Protein AF-S9TG41-F1 (afdb_monomer_lite)

Foldseek 3Di:
DDDPDPPDPCDLVNLLVVLQPDDLVCLLVSCVNPVVQPVVCLVSLLVSLLSHALSSSVSNCVSCVVPDQHDLSSLVSSLVSLVVVQVVCVVVVDDDRDDLVVLVVSLVVSCVRQPLNHALVSLLSSLQSLLVVLPLVVLVVSQVSCVVSVNHDLSSLLSSLSSLLALVRLVVSVVSVVVSCVVPVCLLVVLLCLLPPPPDDPVVLVVVCVPDNPPPDDDDPSARDPVSVSSLVSLLSSLLSDAQVCLCVPPSSVSNLLSLLVGSRDDPVVSVVSNCSNCVRHPPVVVVVSNVVVPPPPPPDVVVVVVVVVVPPPPPDDDDDDDDDDDDDDDDDDDDD

Radius of gyration: 29.6 Å; chains: 1; bounding box: 101×33×75 Å

Secondary structure (DSSP, 8-state):
-PPPPTT----HHHHHHHHHHS-GGGHHHHHHHTGGGTTT-HHHHHHHHHHS-HHHHHHHHHHHHTTSPPPHHHHHHHHHHHHHHHHHHHHH--SPPPPHHHHHHHHHHHHHHHGGG--HHHHHHHHHHHGGGT-HHHHHHHHHHHHHTT---HHHHHHHHHHT-STTTHHHHHHHHHHHHHH-HHHHHHHHHTTS-TT--HHHHHT-TTTS-S---S--TTPPPHHHHHHHHHHHHHHHHS-HHHHHHSHHHHHHHHHHHT--SS-HHHHHHHHHHHHTTS-HHHHHHHHHHHHS-----HHHHHHHHHTS-------------------------

Sequence (337 aa):
MPPPSAQSGYTFEDFLKRLERSPTSHMAPLYQDHRALFVQRPDMFTKAVMSIQWEKALGLVQAAYYSQPITADTYRAVLARMLLHNRHVREHKSGTCVSWRAALHVFSEAVIAHGAALPTRMHVSALRLLAPARQWLAAIRVLQLGQANDQLTKPMLVDAAAVCANWVAWQHALQLLMHVHTHDPLLLTESIQSLRPPGTDALSEGQAPSHNALYGDGTLPGAPTAPQMHILRTLNEVVAAVPPRVALQHPLCHSFLTHLMASTSLAPDVKAQLLTAAVDRLPWAAALQMLMVYTEPNLLEDEEWEGVAQLGPSAAPATKAGKGRGEGRRSTRPRWA

pLDDT: mean 78.97, std 19.2, range [29.3, 95.56]

Structure (mmCIF, N/CA/C/O backbone):
data_AF-S9TG41-F1
#
_entry.id   AF-S9TG41-F1
#
loop_
_atom_site.group_PDB
_atom_site.id
_atom_site.type_symbol
_atom_site.label_atom_id
_atom_site.label_alt_id
_atom_site.label_comp_id
_atom_site.label_asym_id
_atom_site.label_entity_id
_atom_site.label_seq_id
_atom_site.pdbx_PDB_ins_code
_atom_site.Cartn_x
_atom_site.Cartn_y
_atom_site.Cartn_z
_atom_site.occupancy
_atom_site.B_iso_or_equiv
_atom_site.auth_seq_id
_atom_site.auth_comp_id
_atom_site.auth_asym_id
_atom_site.auth_atom_id
_atom_site.pdbx_PDB_model_num
ATOM 1 N N . MET A 1 1 ? -23.116 -3.478 38.429 1.00 38.53 1 MET A N 1
ATOM 2 C CA . MET A 1 1 ? -21.853 -4.200 38.687 1.00 38.53 1 MET A CA 1
ATOM 3 C C . MET A 1 1 ? -20.886 -3.228 39.338 1.00 38.53 1 MET A C 1
ATOM 5 O O . MET A 1 1 ? -20.743 -2.136 38.797 1.00 38.53 1 MET A O 1
ATOM 9 N N . PRO A 1 2 ? -20.302 -3.552 40.501 1.00 36.06 2 PRO A N 1
ATOM 10 C CA . PRO A 1 2 ? -19.272 -2.712 41.102 1.00 36.06 2 PRO A CA 1
ATOM 11 C C . PRO A 1 2 ? -18.026 -2.680 40.194 1.00 36.06 2 PRO A C 1
ATOM 13 O O . PRO A 1 2 ? -17.765 -3.670 39.504 1.00 36.06 2 PRO A O 1
ATOM 16 N N . PRO A 1 3 ? -17.277 -1.564 40.149 1.00 38.50 3 PRO A N 1
ATOM 17 C CA . PRO A 1 3 ? -16.027 -1.503 39.399 1.00 38.50 3 PRO A CA 1
ATOM 18 C C . PRO A 1 3 ? -15.019 -2.493 40.007 1.00 38.50 3 PRO A C 1
ATOM 20 O O . PRO A 1 3 ? -14.971 -2.616 41.236 1.00 38.50 3 PRO A O 1
ATOM 23 N N . PRO A 1 4 ? -14.212 -3.204 39.199 1.00 43.19 4 PRO A N 1
ATOM 24 C CA . PRO A 1 4 ? -13.133 -4.013 39.743 1.00 43.19 4 PRO A CA 1
ATOM 25 C C . PRO A 1 4 ? -12.185 -3.107 40.537 1.00 43.19 4 PRO A C 1
ATOM 27 O O . PRO A 1 4 ? -11.723 -2.070 40.062 1.00 43.19 4 PRO A O 1
ATOM 30 N N . SER A 1 5 ? -11.964 -3.493 41.788 1.00 42.97 5 SER A N 1
ATOM 31 C CA . SER A 1 5 ? -11.122 -2.830 42.777 1.00 42.97 5 SER A CA 1
ATOM 32 C C . SER A 1 5 ? -9.709 -2.572 42.247 1.00 42.97 5 SER A C 1
ATOM 34 O O . SER A 1 5 ? -9.069 -3.474 41.708 1.00 42.97 5 SER A O 1
ATOM 36 N N . ALA A 1 6 ? -9.211 -1.355 42.474 1.00 44.50 6 ALA A N 1
ATOM 37 C CA . ALA A 1 6 ? -7.887 -0.840 42.116 1.00 44.50 6 ALA A CA 1
ATOM 38 C C . ALA A 1 6 ? -6.710 -1.511 42.873 1.00 44.50 6 ALA A C 1
ATOM 40 O O . ALA A 1 6 ? -5.858 -0.830 43.436 1.00 44.50 6 ALA A O 1
ATOM 41 N N . GLN A 1 7 ? -6.671 -2.847 42.917 1.00 46.53 7 GLN A N 1
ATOM 42 C CA . GLN A 1 7 ? -5.613 -3.655 43.545 1.00 46.53 7 GLN A CA 1
ATOM 43 C C . GLN A 1 7 ? -4.847 -4.551 42.558 1.00 46.53 7 GLN A C 1
ATOM 45 O O . GLN A 1 7 ? -3.894 -5.219 42.947 1.00 46.53 7 GLN A O 1
ATOM 50 N N . SER A 1 8 ? -5.200 -4.567 41.273 1.00 57.81 8 SER A N 1
ATOM 51 C CA . SER A 1 8 ? -4.407 -5.271 40.266 1.00 57.81 8 SER A CA 1
ATOM 52 C C . SER A 1 8 ? -3.351 -4.325 39.697 1.00 57.81 8 SER A C 1
ATOM 54 O O . SER A 1 8 ? -3.714 -3.359 39.029 1.00 57.81 8 SER A O 1
ATOM 56 N N . GLY A 1 9 ? -2.060 -4.618 39.881 1.00 75.38 9 GLY A N 1
ATOM 57 C CA . GLY A 1 9 ? -0.939 -3.979 39.163 1.00 75.38 9 GLY A CA 1
ATOM 58 C C . GLY A 1 9 ? -0.929 -4.265 37.652 1.00 75.38 9 GLY A C 1
ATOM 59 O O . GLY A 1 9 ? 0.126 -4.434 37.058 1.00 75.38 9 GLY A O 1
ATOM 60 N N . TYR A 1 10 ? -2.111 -4.386 37.048 1.00 83.06 10 TYR A N 1
ATOM 61 C CA . TYR A 1 10 ? -2.350 -4.718 35.658 1.00 83.06 10 TYR A CA 1
ATOM 62 C C . TYR A 1 10 ? -2.199 -3.462 34.808 1.00 83.06 10 TYR A C 1
ATOM 64 O O . TYR A 1 10 ? -3.018 -2.542 34.877 1.00 83.06 10 TYR A O 1
ATOM 72 N N . THR A 1 11 ? -1.124 -3.412 34.030 1.00 88.69 11 THR A N 1
ATOM 73 C CA . THR A 1 11 ? -0.816 -2.261 33.184 1.00 88.69 11 THR A CA 1
ATOM 74 C C . THR A 1 11 ? -1.485 -2.373 31.816 1.00 88.69 11 THR A C 1
ATOM 76 O O . THR A 1 11 ? -1.934 -3.440 31.390 1.00 88.69 11 THR A O 1
ATOM 79 N N . PHE A 1 12 ? -1.514 -1.264 31.074 1.00 88.19 12 PHE A N 1
ATOM 80 C CA . PHE A 1 12 ? -1.962 -1.286 29.681 1.00 88.19 12 PHE A CA 1
ATOM 81 C C . PHE A 1 12 ? -1.108 -2.230 28.819 1.00 88.19 12 PHE A C 1
ATOM 83 O O . PHE A 1 12 ? -1.634 -2.892 27.931 1.00 88.19 12 PHE A O 1
ATOM 90 N N . GLU A 1 13 ? 0.187 -2.367 29.108 1.00 90.56 13 GLU A N 1
ATOM 91 C CA . GLU A 1 13 ? 1.054 -3.313 28.401 1.00 90.56 13 GLU A CA 1
ATOM 92 C C . GLU A 1 13 ? 0.683 -4.770 28.684 1.00 90.56 13 GLU A C 1
ATOM 94 O O . GLU A 1 13 ? 0.681 -5.597 27.770 1.00 90.56 13 GLU A O 1
ATOM 99 N N . ASP A 1 14 ? 0.319 -5.094 29.925 1.00 90.56 14 ASP A N 1
ATOM 100 C CA . ASP A 1 14 ? -0.165 -6.432 30.284 1.00 90.56 14 ASP A CA 1
ATOM 101 C C . ASP A 1 14 ? -1.490 -6.745 29.592 1.00 90.56 14 ASP A C 1
ATOM 103 O O . ASP A 1 14 ? -1.742 -7.881 29.177 1.00 90.56 14 ASP A O 1
ATOM 107 N N . PHE A 1 15 ? -2.313 -5.718 29.392 1.00 90.81 15 PHE A N 1
ATOM 108 C CA . PHE A 1 15 ? -3.511 -5.806 28.577 1.00 90.81 15 PHE A CA 1
ATOM 109 C C . PHE A 1 15 ? -3.214 -6.063 27.099 1.00 90.81 15 PHE A C 1
ATOM 111 O O . PHE A 1 15 ? -3.777 -7.000 26.529 1.00 90.81 15 PHE A O 1
ATOM 118 N N . LEU A 1 16 ? -2.269 -5.342 26.494 1.00 93.12 16 LEU A N 1
ATOM 119 C CA . LEU A 1 16 ? -1.844 -5.610 25.116 1.00 93.12 16 LEU A CA 1
ATOM 120 C C . LEU A 1 16 ? -1.265 -7.022 24.960 1.00 93.12 16 LEU A C 1
ATOM 122 O O . LEU A 1 16 ? -1.611 -7.727 24.014 1.00 93.12 16 LEU A O 1
ATOM 126 N N . LYS A 1 17 ? -0.458 -7.491 25.921 1.00 93.50 17 LYS A N 1
ATOM 127 C CA . LYS A 1 17 ? 0.055 -8.872 25.939 1.00 93.50 17 LYS A CA 1
ATOM 128 C C . LYS A 1 17 ? -1.074 -9.897 26.054 1.00 93.50 17 LYS A C 1
ATOM 130 O O . LYS A 1 17 ? -1.009 -10.947 25.416 1.00 93.50 17 LYS A O 1
ATOM 135 N N . ARG A 1 18 ? -2.119 -9.619 26.842 1.00 93.25 18 ARG A N 1
ATOM 136 C CA . ARG A 1 18 ? -3.299 -10.491 26.960 1.00 93.25 18 ARG A CA 1
ATOM 137 C C . ARG A 1 18 ? -4.102 -10.538 25.658 1.00 93.25 18 ARG A C 1
ATOM 139 O O . ARG A 1 18 ? -4.492 -11.627 25.236 1.00 93.25 18 ARG A O 1
ATOM 146 N N . LEU A 1 19 ? -4.306 -9.400 24.995 1.00 93.44 19 LEU A N 1
ATOM 147 C CA . LEU A 1 19 ? -4.928 -9.351 23.668 1.00 93.44 19 LEU A CA 1
ATOM 148 C C . LEU A 1 19 ? -4.109 -10.149 22.646 1.00 93.44 19 LEU A C 1
ATOM 150 O O . LEU A 1 19 ? -4.651 -10.978 21.920 1.00 93.44 19 LEU A O 1
ATOM 154 N N . GLU A 1 20 ? -2.789 -9.981 22.645 1.00 93.31 20 GLU A N 1
ATOM 155 C CA . GLU A 1 20 ? -1.916 -10.657 21.687 1.00 93.31 20 GLU A CA 1
ATOM 156 C C . GLU A 1 20 ? -1.791 -12.168 21.946 1.00 93.31 20 GLU A C 1
ATOM 158 O O . GLU A 1 20 ? -1.615 -12.933 21.003 1.00 93.31 20 GLU A O 1
ATOM 163 N N . ARG A 1 21 ? -1.964 -12.640 23.185 1.00 94.00 21 ARG A N 1
ATOM 164 C CA . ARG A 1 21 ? -1.988 -14.081 23.506 1.00 94.00 21 ARG A CA 1
ATOM 165 C C . ARG A 1 21 ? -3.342 -14.747 23.275 1.00 94.00 21 ARG A C 1
ATOM 167 O O . ARG A 1 21 ? -3.396 -15.950 23.047 1.00 94.00 21 ARG A O 1
ATOM 174 N N . SER A 1 22 ? -4.433 -13.994 23.368 1.00 94.25 22 SER A N 1
ATOM 175 C CA . SER A 1 22 ? -5.788 -14.540 23.236 1.00 94.25 22 SER A CA 1
ATOM 176 C C . SER A 1 22 ? -6.192 -14.751 21.769 1.00 94.25 22 SER A C 1
ATOM 178 O O . SER A 1 22 ? -5.683 -14.055 20.885 1.00 94.25 22 SER A O 1
ATOM 180 N N . PRO A 1 23 ? -7.083 -15.716 21.472 1.00 94.56 23 PRO A N 1
ATOM 181 C CA . PRO A 1 23 ? -7.593 -15.928 20.119 1.00 94.56 23 PRO A CA 1
ATOM 182 C C . PRO A 1 23 ? -8.498 -14.771 19.666 1.00 94.56 23 PRO A C 1
ATOM 184 O O . PRO A 1 23 ? -9.035 -14.020 20.481 1.00 94.56 23 PRO A O 1
ATOM 187 N N . THR A 1 24 ? -8.715 -14.655 18.354 1.00 93.00 24 THR A N 1
ATOM 188 C CA . THR A 1 24 ? -9.570 -13.617 17.744 1.00 93.00 24 THR A CA 1
ATOM 189 C C . THR A 1 24 ? -11.008 -13.636 18.275 1.00 93.00 24 THR A C 1
ATOM 191 O O . THR A 1 24 ? -11.599 -12.576 18.472 1.00 93.00 24 THR A O 1
ATOM 194 N N . SER A 1 25 ? -11.550 -14.811 18.608 1.00 93.38 25 SER A N 1
ATOM 195 C CA . SER A 1 25 ? -12.884 -14.964 19.211 1.00 93.38 25 SER A CA 1
ATOM 196 C C . SER A 1 25 ? -13.034 -14.275 20.573 1.00 93.38 25 SER A C 1
ATOM 198 O O . SER A 1 25 ? -14.145 -13.923 20.964 1.00 93.38 25 SER A O 1
ATOM 200 N N . HIS A 1 26 ? -11.935 -14.044 21.299 1.00 94.38 26 HIS A N 1
ATOM 201 C CA . HIS A 1 26 ? -11.960 -13.410 22.618 1.00 94.38 26 HIS A CA 1
ATOM 202 C C . HIS A 1 26 ? -11.892 -11.877 22.550 1.00 94.38 26 HIS A C 1
ATOM 204 O O . HIS A 1 26 ? -11.974 -11.224 23.588 1.00 94.38 26 HIS A O 1
ATOM 210 N N . MET A 1 27 ? -11.776 -11.274 21.360 1.00 94.56 27 MET A N 1
ATOM 211 C CA . MET A 1 27 ? -11.686 -9.814 21.237 1.00 94.56 27 MET A CA 1
ATOM 212 C C . MET A 1 27 ? -12.949 -9.110 21.742 1.00 94.56 27 MET A C 1
ATOM 214 O O . MET A 1 27 ? -12.845 -8.105 22.439 1.00 94.56 27 MET A O 1
ATOM 218 N N . ALA A 1 28 ? -14.132 -9.665 21.467 1.00 93.56 28 ALA A N 1
ATOM 219 C CA . ALA A 1 28 ? -15.397 -9.102 21.935 1.00 93.56 28 ALA A CA 1
ATOM 220 C C . ALA A 1 28 ? -15.547 -9.097 23.471 1.00 93.56 28 ALA A C 1
ATOM 222 O O . ALA A 1 28 ? -15.762 -8.015 24.023 1.00 93.56 28 ALA A O 1
ATOM 223 N N . PRO A 1 29 ? -15.398 -10.230 24.192 1.00 94.12 29 PRO A N 1
ATOM 224 C CA . PRO A 1 29 ? -15.495 -10.216 25.651 1.00 94.12 29 PRO A CA 1
ATOM 225 C C . PRO A 1 29 ? -14.381 -9.381 26.296 1.00 94.12 29 PRO A C 1
ATOM 227 O O . PRO A 1 29 ? -14.663 -8.578 27.177 1.00 94.12 29 PRO A O 1
ATOM 230 N N . LEU A 1 30 ? -13.136 -9.461 25.807 1.00 93.00 30 LEU A N 1
ATOM 231 C CA . LEU A 1 30 ? -12.034 -8.665 26.363 1.00 93.00 30 LEU A CA 1
ATOM 232 C C . LEU A 1 30 ? -12.244 -7.159 26.181 1.00 93.00 30 LEU A C 1
ATOM 234 O O . LEU A 1 30 ? -11.892 -6.384 27.075 1.00 93.00 30 LEU A O 1
ATOM 238 N N . TYR A 1 31 ? -12.833 -6.751 25.054 1.00 92.88 31 TYR A N 1
ATOM 239 C CA . TYR A 1 31 ? -13.243 -5.371 24.827 1.00 92.88 31 TYR A CA 1
ATOM 240 C C . TYR A 1 31 ? -14.321 -4.932 25.822 1.00 92.88 31 TYR A C 1
ATOM 242 O O . TYR A 1 31 ? -14.214 -3.842 26.377 1.00 92.88 31 TYR A O 1
ATOM 250 N N . GLN A 1 32 ? -15.341 -5.761 26.068 1.00 92.88 32 GLN A N 1
ATOM 251 C CA . GLN A 1 32 ? -16.420 -5.436 27.006 1.00 92.88 32 GLN A CA 1
ATOM 252 C C . GLN A 1 32 ? -15.917 -5.349 28.453 1.00 92.88 32 GLN A C 1
ATOM 254 O O . GLN A 1 32 ? -16.222 -4.370 29.135 1.00 92.88 32 GLN A O 1
ATOM 259 N N . ASP A 1 33 ? -15.080 -6.297 28.879 1.00 91.81 33 ASP A N 1
ATOM 260 C CA . ASP A 1 33 ? -14.486 -6.336 30.221 1.00 91.81 33 ASP A CA 1
ATOM 261 C C . ASP A 1 33 ? -13.648 -5.083 30.521 1.00 91.81 33 ASP A C 1
ATOM 263 O O . ASP A 1 33 ? -13.653 -4.571 31.639 1.00 91.81 33 ASP A O 1
ATOM 267 N N . HIS A 1 34 ? -12.938 -4.565 29.513 1.00 90.50 34 HIS A N 1
ATOM 268 C CA . HIS A 1 34 ? -12.019 -3.430 29.655 1.00 90.50 34 HIS A CA 1
ATOM 269 C C . HIS A 1 34 ? -12.503 -2.188 28.897 1.00 90.50 34 HIS A C 1
ATOM 271 O O . HIS A 1 34 ? -11.709 -1.307 28.563 1.00 90.50 34 HIS A O 1
ATOM 277 N N . ARG A 1 35 ? -13.816 -2.077 28.647 1.00 90.31 35 ARG A N 1
ATOM 278 C CA . ARG A 1 35 ? -14.419 -1.007 27.832 1.00 90.31 35 ARG A CA 1
ATOM 279 C C . ARG A 1 35 ? -14.061 0.395 28.336 1.00 90.31 35 ARG A C 1
ATOM 281 O O . ARG A 1 35 ? -13.907 1.318 27.535 1.00 90.31 35 ARG A O 1
ATOM 288 N N . ALA A 1 36 ? -13.879 0.544 29.649 1.00 88.69 36 ALA A N 1
ATOM 289 C CA . ALA A 1 36 ? -13.474 1.792 30.296 1.00 88.69 36 ALA A CA 1
ATOM 290 C C . ALA A 1 36 ? -12.110 2.335 29.814 1.00 88.69 36 ALA A C 1
ATOM 292 O O . ALA A 1 36 ? -11.856 3.528 29.948 1.00 88.69 36 ALA A O 1
ATOM 293 N N . LEU A 1 37 ? -11.244 1.497 29.228 1.00 86.81 37 LEU A N 1
ATOM 294 C CA . LEU A 1 37 ? -9.973 1.933 28.634 1.00 86.81 37 LEU A CA 1
ATOM 295 C C . LEU A 1 37 ? -10.149 2.630 27.277 1.00 86.81 37 LEU A C 1
ATOM 297 O O . LEU A 1 37 ? -9.245 3.343 26.844 1.00 86.81 37 LEU A O 1
ATOM 301 N N . PHE A 1 38 ? -11.278 2.405 26.601 1.00 88.81 38 PHE A N 1
ATOM 302 C CA . PHE A 1 38 ? -11.493 2.799 25.206 1.00 88.81 38 PHE A CA 1
ATOM 303 C C . PHE A 1 38 ? -12.588 3.845 25.038 1.00 88.81 38 PHE A C 1
ATOM 305 O O . PHE A 1 38 ? -12.472 4.732 24.193 1.00 88.81 38 PHE A O 1
ATOM 312 N N . VAL A 1 39 ? -13.652 3.751 25.837 1.00 86.12 39 VAL A N 1
ATOM 313 C CA . VAL A 1 39 ? -14.751 4.719 25.799 1.00 86.12 39 VAL A CA 1
ATOM 314 C C . VAL A 1 39 ? -14.224 6.090 26.195 1.00 86.12 39 VAL A C 1
ATOM 316 O O . VAL A 1 39 ? -13.534 6.227 27.199 1.00 86.12 39 VAL A O 1
ATOM 319 N N . GLN A 1 40 ? -14.529 7.098 25.373 1.00 85.56 40 GLN A N 1
ATOM 320 C CA . GLN A 1 40 ? -14.028 8.477 25.500 1.00 85.56 40 GLN A CA 1
ATOM 321 C C . GLN A 1 40 ? -12.497 8.626 25.363 1.00 85.56 40 GLN A C 1
ATOM 323 O O . GLN A 1 40 ? -11.977 9.730 25.507 1.00 85.56 40 GLN A O 1
ATOM 328 N N . ARG A 1 41 ? -11.774 7.548 25.025 1.00 89.94 41 ARG A N 1
ATOM 329 C CA . ARG A 1 41 ? -10.321 7.533 24.787 1.00 89.94 41 ARG A CA 1
ATOM 330 C C . ARG A 1 41 ? -9.988 6.905 23.426 1.00 89.94 41 ARG A C 1
ATOM 332 O O . ARG A 1 41 ? -9.455 5.791 23.357 1.00 89.94 41 ARG A O 1
ATOM 339 N N . PRO A 1 42 ? -10.313 7.597 22.314 1.00 88.62 42 PRO A N 1
ATOM 340 C CA . PRO A 1 42 ? -10.054 7.087 20.966 1.00 88.62 42 PRO A CA 1
ATOM 341 C C . PRO A 1 42 ? -8.556 6.898 20.683 1.00 88.62 42 PRO A C 1
ATOM 343 O O . PRO A 1 42 ? -8.179 6.039 19.889 1.00 88.62 42 PRO A O 1
ATOM 346 N N . ASP A 1 43 ? -7.686 7.644 21.363 1.00 91.75 43 ASP A N 1
ATOM 347 C CA . ASP A 1 43 ? -6.231 7.509 21.309 1.00 91.75 43 ASP A CA 1
ATOM 348 C C . ASP A 1 43 ? -5.750 6.155 21.857 1.00 91.75 43 ASP A C 1
ATOM 350 O O . ASP A 1 43 ? -4.938 5.480 21.223 1.00 91.75 43 ASP A O 1
ATOM 354 N N . MET A 1 44 ? -6.292 5.714 22.996 1.00 92.31 44 MET A N 1
ATOM 355 C CA . MET A 1 44 ? -5.976 4.420 23.607 1.00 92.31 44 MET A CA 1
ATOM 356 C C . MET A 1 44 ? -6.492 3.259 22.758 1.00 92.31 44 MET A C 1
ATOM 358 O O . MET A 1 44 ? -5.794 2.257 22.595 1.00 92.31 44 MET A O 1
ATOM 362 N N . PHE A 1 45 ? -7.676 3.414 22.158 1.00 93.19 45 PHE A N 1
ATOM 363 C CA . PHE A 1 45 ? -8.217 2.427 21.225 1.00 93.19 45 PHE A CA 1
ATOM 364 C C . PHE A 1 45 ? -7.359 2.320 19.955 1.00 93.19 45 PHE A C 1
ATOM 366 O O . PHE A 1 45 ? -6.994 1.218 19.547 1.00 93.19 45 PHE A O 1
ATOM 373 N N . THR A 1 46 ? -6.943 3.458 19.389 1.00 93.06 46 THR A N 1
ATOM 374 C CA . THR A 1 46 ? -6.034 3.512 18.231 1.00 93.06 46 THR A CA 1
ATOM 375 C C . THR A 1 46 ? -4.698 2.836 18.544 1.00 93.06 46 THR A C 1
ATOM 377 O O . THR A 1 46 ? -4.228 2.008 17.764 1.00 93.06 46 THR A O 1
ATOM 380 N N . LYS A 1 47 ? -4.103 3.129 19.709 1.00 93.62 47 LYS A N 1
ATOM 381 C CA . LYS A 1 47 ? -2.862 2.485 20.168 1.00 93.62 47 LYS A CA 1
ATOM 382 C C . LYS A 1 47 ? -3.025 0.971 20.287 1.00 93.62 47 LYS A C 1
ATOM 384 O O . LYS A 1 47 ? -2.205 0.242 19.743 1.00 93.62 47 LYS A O 1
ATOM 389 N N . ALA A 1 48 ? -4.099 0.499 20.924 1.00 93.12 48 ALA A N 1
ATOM 390 C CA . ALA A 1 48 ? -4.349 -0.933 21.079 1.00 93.12 48 ALA A CA 1
ATOM 391 C C . ALA A 1 48 ? -4.460 -1.653 19.728 1.00 93.12 48 ALA A C 1
ATOM 393 O O . ALA A 1 48 ? -3.820 -2.681 19.524 1.00 93.12 48 ALA A O 1
ATOM 394 N N . VAL A 1 49 ? -5.201 -1.068 18.783 1.00 93.88 49 VAL A N 1
ATOM 395 C CA . VAL A 1 49 ? -5.358 -1.578 17.414 1.00 93.88 49 VAL A CA 1
ATOM 396 C C . VAL A 1 49 ? -4.022 -1.654 16.662 1.00 93.88 49 VAL A C 1
ATOM 398 O O . VAL A 1 49 ? -3.781 -2.621 15.941 1.00 93.88 49 VAL A O 1
ATOM 401 N N . MET A 1 50 ? -3.130 -0.671 16.830 1.00 93.25 50 MET A N 1
ATOM 402 C CA . MET A 1 50 ? -1.813 -0.683 16.177 1.00 93.25 50 MET A CA 1
ATOM 403 C C . MET A 1 50 ? -0.842 -1.709 16.770 1.00 93.25 50 MET A C 1
ATOM 405 O O . MET A 1 50 ? 0.057 -2.170 16.066 1.00 93.25 50 MET A O 1
ATOM 409 N N . SER A 1 51 ? -0.994 -2.050 18.048 1.00 93.12 51 SER A N 1
ATOM 410 C CA . SER A 1 51 ? -0.057 -2.914 18.773 1.00 93.12 51 SER A CA 1
ATOM 411 C C . SER A 1 51 ? -0.317 -4.413 18.605 1.00 93.12 51 SER A C 1
ATOM 413 O O . SER A 1 51 ? 0.570 -5.208 18.904 1.00 93.12 51 SER A O 1
ATOM 415 N N . ILE A 1 52 ? -1.493 -4.811 18.120 1.00 94.00 52 ILE A N 1
ATOM 416 C CA . ILE A 1 52 ? -1.906 -6.220 18.002 1.00 94.00 52 ILE A CA 1
ATOM 417 C C . ILE A 1 52 ? -1.941 -6.697 16.546 1.00 94.00 52 ILE A C 1
ATOM 419 O O . ILE A 1 52 ? -1.793 -5.914 15.606 1.00 94.00 52 ILE A O 1
ATOM 423 N N . GLN A 1 53 ? -2.121 -7.997 16.322 1.00 93.69 53 GLN A N 1
ATOM 424 C CA . GLN A 1 53 ? -2.358 -8.546 14.977 1.00 93.69 53 GLN A CA 1
ATOM 425 C C . GLN A 1 53 ? -3.590 -7.943 14.286 1.00 93.69 53 GLN A C 1
ATOM 427 O O . GLN A 1 53 ? -4.597 -7.643 14.927 1.00 93.69 53 GLN A O 1
ATOM 432 N N . TRP A 1 54 ? -3.536 -7.812 12.956 1.00 94.31 54 TRP A N 1
ATOM 433 C CA . TRP A 1 54 ? -4.592 -7.147 12.183 1.00 94.31 54 TRP A CA 1
ATOM 434 C C . TRP A 1 54 ? -5.957 -7.853 12.294 1.00 94.31 54 TRP A C 1
ATOM 436 O O . TRP A 1 54 ? -6.975 -7.178 12.374 1.00 94.31 54 TRP A O 1
ATOM 446 N N . GLU A 1 55 ? -6.002 -9.185 12.383 1.00 94.56 55 GLU A N 1
ATOM 447 C CA . GLU A 1 55 ? -7.255 -9.939 12.575 1.00 94.56 55 GLU A CA 1
ATOM 448 C C . GLU A 1 55 ? -7.911 -9.632 13.926 1.00 94.56 55 GLU A C 1
ATOM 450 O O . GLU A 1 55 ? -9.127 -9.475 14.032 1.00 94.56 55 GLU A O 1
ATOM 455 N N . LYS A 1 56 ? -7.088 -9.487 14.968 1.00 94.69 56 LYS A N 1
ATOM 456 C CA . LYS A 1 56 ? -7.535 -9.126 16.317 1.00 94.69 56 LYS A CA 1
ATOM 457 C C . LYS A 1 56 ? -8.000 -7.679 16.373 1.00 94.69 56 LYS A C 1
ATOM 459 O O . LYS A 1 56 ? -9.021 -7.389 16.988 1.00 94.69 56 LYS A O 1
ATOM 464 N N . ALA A 1 57 ? -7.300 -6.789 15.673 1.00 93.94 57 ALA A N 1
ATOM 465 C CA . ALA A 1 57 ? -7.729 -5.411 15.480 1.00 93.94 57 ALA A CA 1
ATOM 466 C C . ALA A 1 57 ? -9.113 -5.329 14.822 1.00 93.94 57 ALA A C 1
ATOM 468 O O . ALA A 1 57 ? -9.953 -4.575 15.305 1.00 93.94 57 ALA A O 1
ATOM 469 N N . LEU A 1 58 ? -9.388 -6.138 13.792 1.00 93.94 58 LEU A N 1
ATOM 470 C CA . LEU A 1 58 ? -10.728 -6.220 13.198 1.00 93.94 58 LEU A CA 1
ATOM 471 C C . LEU A 1 58 ? -11.767 -6.712 14.204 1.00 93.94 58 LEU A C 1
ATOM 473 O O . LEU A 1 58 ? -12.825 -6.102 14.320 1.00 93.94 58 LEU A O 1
ATOM 477 N N . GLY A 1 59 ? -11.453 -7.760 14.971 1.00 93.25 59 GLY A N 1
ATOM 478 C CA . GLY A 1 59 ? -12.341 -8.258 16.023 1.00 93.25 59 GLY A CA 1
ATOM 479 C C . GLY A 1 59 ? -12.662 -7.200 17.087 1.00 93.25 59 GLY A C 1
ATOM 480 O O . GLY A 1 59 ? -13.812 -7.076 17.504 1.00 93.25 59 GLY A O 1
ATOM 481 N N . LEU A 1 60 ? -11.676 -6.391 17.494 1.00 93.31 60 LEU A N 1
ATOM 482 C CA . LEU A 1 60 ? -11.890 -5.272 18.420 1.00 93.31 60 LEU A CA 1
ATOM 483 C C . LEU A 1 60 ? -12.736 -4.155 17.805 1.00 93.31 60 LEU A C 1
ATOM 485 O O . LEU A 1 60 ? -13.604 -3.612 18.483 1.00 93.31 60 LEU A O 1
ATOM 489 N N . VAL A 1 61 ? -12.502 -3.808 16.538 1.00 93.50 61 VAL A N 1
ATOM 490 C CA . VAL A 1 61 ? -13.284 -2.791 15.817 1.00 93.50 61 VAL A CA 1
ATOM 491 C C . VAL A 1 61 ? -14.736 -3.238 15.663 1.00 93.50 61 VAL A C 1
ATOM 493 O O . VAL A 1 61 ? -15.635 -2.465 15.975 1.00 93.50 61 VAL A O 1
ATOM 496 N N . GLN A 1 62 ? -14.983 -4.497 15.301 1.00 92.69 62 GLN A N 1
ATOM 497 C CA . GLN A 1 62 ? -16.333 -5.064 15.220 1.00 92.69 62 GLN A CA 1
ATOM 498 C C . GLN A 1 62 ? -17.043 -5.079 16.580 1.00 92.69 62 GLN A C 1
ATOM 500 O O . GLN A 1 62 ? -18.227 -4.762 16.664 1.00 92.69 62 GLN A O 1
ATOM 505 N N . ALA A 1 63 ? -16.326 -5.397 17.662 1.00 91.94 63 ALA A N 1
ATOM 506 C CA . ALA A 1 63 ? -16.878 -5.331 19.013 1.00 91.94 63 ALA A CA 1
ATOM 507 C C . ALA A 1 63 ? -17.202 -3.888 19.444 1.00 91.94 63 ALA A C 1
ATOM 509 O O . ALA A 1 63 ? -18.209 -3.651 20.113 1.00 91.94 63 ALA A O 1
ATOM 510 N N . ALA A 1 64 ? -16.365 -2.926 19.047 1.00 92.00 64 ALA A N 1
ATOM 511 C CA . ALA A 1 64 ? -16.562 -1.509 19.328 1.00 92.00 64 ALA A CA 1
ATOM 512 C C . ALA A 1 64 ? -17.669 -0.870 18.474 1.00 92.00 64 ALA A C 1
ATOM 514 O O . ALA A 1 64 ? -18.283 0.101 18.911 1.00 92.00 64 ALA A O 1
ATOM 515 N N . TYR A 1 65 ? -17.952 -1.417 17.288 1.00 90.81 65 TYR A N 1
ATOM 516 C CA . TYR A 1 65 ? -18.919 -0.866 16.334 1.00 90.81 65 TYR A CA 1
ATOM 517 C C . TYR A 1 65 ? -20.315 -0.694 16.946 1.00 90.81 65 TYR A C 1
ATOM 519 O O . TYR A 1 65 ? -20.971 0.322 16.741 1.00 90.81 65 TYR A O 1
ATOM 527 N N . TYR A 1 66 ? -20.740 -1.654 17.769 1.00 87.94 66 TYR A N 1
ATOM 528 C CA . TYR A 1 66 ? -22.042 -1.617 18.441 1.00 87.94 66 TYR A CA 1
ATOM 529 C C . TYR A 1 66 ? -22.049 -0.817 19.751 1.00 87.94 66 TYR A C 1
ATOM 531 O O . TYR A 1 66 ? -23.107 -0.632 20.349 1.00 87.94 66 TYR A O 1
ATOM 539 N N . SER A 1 67 ? -20.890 -0.371 20.241 1.00 88.31 67 SER A N 1
ATOM 540 C CA . SER A 1 67 ? -20.759 0.223 21.574 1.00 88.31 67 SER A CA 1
ATOM 541 C C . SER A 1 67 ? -20.380 1.706 21.555 1.00 88.31 67 SER A C 1
ATOM 543 O O . SER A 1 67 ? -20.716 2.420 22.503 1.00 88.31 67 SER A O 1
ATOM 545 N N . GLN A 1 68 ? -19.652 2.179 20.541 1.00 89.19 68 GLN A N 1
ATOM 546 C CA . GLN A 1 68 ? -19.161 3.553 20.465 1.00 89.19 68 GLN A CA 1
ATOM 547 C C . GLN A 1 68 ? -18.942 4.003 19.014 1.00 89.19 68 GLN A C 1
ATOM 549 O O . GLN A 1 68 ? -18.620 3.178 18.159 1.00 89.19 68 GLN A O 1
ATOM 554 N N . PRO A 1 69 ? -19.039 5.313 18.726 1.00 89.44 69 PRO A N 1
ATOM 555 C CA . PRO A 1 69 ? -18.635 5.838 17.432 1.00 89.44 69 PRO A CA 1
ATOM 556 C C . PRO A 1 69 ? -17.124 5.661 17.250 1.00 89.44 69 PRO A C 1
ATOM 558 O O . PRO A 1 69 ? -16.314 6.111 18.064 1.00 89.44 69 PRO A O 1
ATOM 561 N N . ILE A 1 70 ? -16.753 4.983 16.173 1.00 92.06 70 ILE A N 1
ATOM 562 C CA . ILE A 1 70 ? -15.365 4.717 15.803 1.00 92.06 70 ILE A CA 1
ATOM 563 C C . ILE A 1 70 ? -14.830 5.928 15.034 1.00 92.06 70 ILE A C 1
ATOM 565 O O . ILE A 1 70 ? -15.529 6.458 14.178 1.00 92.06 70 ILE A O 1
ATOM 569 N N . THR A 1 71 ? -13.620 6.400 15.346 1.00 91.56 71 THR A N 1
ATOM 570 C CA . THR A 1 71 ? -13.021 7.565 14.668 1.00 91.56 71 THR A CA 1
ATOM 571 C C . THR A 1 71 ? -12.301 7.159 13.381 1.00 91.56 71 THR A C 1
ATOM 573 O O . THR A 1 71 ? -11.751 6.060 13.288 1.00 91.56 71 THR A O 1
ATOM 576 N N . ALA A 1 72 ? -12.195 8.070 12.410 1.00 91.69 72 ALA A N 1
ATOM 577 C CA . ALA A 1 72 ? -11.488 7.805 11.151 1.00 91.69 72 ALA A CA 1
ATOM 578 C C . ALA A 1 72 ? -10.014 7.396 11.368 1.00 91.69 72 ALA A C 1
ATOM 580 O O . ALA A 1 72 ? -9.477 6.563 10.632 1.00 91.69 72 ALA A O 1
ATOM 581 N N . ASP A 1 73 ? -9.375 7.924 12.416 1.00 91.88 73 ASP A N 1
ATOM 582 C CA . ASP A 1 73 ? -7.993 7.598 12.783 1.00 91.88 73 ASP A CA 1
ATOM 583 C C . ASP A 1 73 ? -7.811 6.146 13.231 1.00 91.88 73 ASP A C 1
ATOM 585 O O . ASP A 1 73 ? -6.762 5.548 12.985 1.00 91.88 73 ASP A O 1
ATOM 589 N N . THR A 1 74 ? -8.835 5.539 13.830 1.00 92.94 74 THR A N 1
ATOM 590 C CA . THR A 1 74 ? -8.768 4.127 14.226 1.00 92.94 74 THR A CA 1
ATOM 591 C C . THR A 1 74 ? -8.829 3.214 13.003 1.00 92.94 74 THR A C 1
ATOM 593 O O . THR A 1 74 ? -7.990 2.324 12.878 1.00 92.94 74 THR A O 1
ATOM 596 N N . TYR A 1 75 ? -9.708 3.485 12.029 1.00 94.50 75 TYR A N 1
ATOM 597 C CA . TYR A 1 75 ? -9.708 2.773 10.744 1.00 94.50 75 TYR A CA 1
ATOM 598 C C . TYR A 1 75 ? -8.380 2.954 9.998 1.00 94.50 75 TYR A C 1
ATOM 600 O O . TYR A 1 75 ? -7.830 2.000 9.444 1.00 94.50 75 TYR A O 1
ATOM 608 N N . ARG A 1 76 ? -7.803 4.160 10.048 1.00 94.12 76 ARG A N 1
ATOM 609 C CA . ARG A 1 76 ? -6.460 4.444 9.526 1.00 94.12 76 ARG A CA 1
ATOM 610 C C . ARG A 1 76 ? -5.386 3.611 10.205 1.00 94.12 76 ARG A C 1
ATOM 612 O O . ARG A 1 76 ? -4.514 3.083 9.516 1.00 94.12 76 ARG A O 1
ATOM 619 N N . ALA A 1 77 ? -5.442 3.475 11.523 1.00 93.81 77 ALA A N 1
ATOM 620 C CA . ALA A 1 77 ? -4.535 2.626 12.278 1.00 93.81 77 ALA A CA 1
ATOM 621 C C . ALA A 1 77 ? -4.675 1.144 11.908 1.00 93.81 77 ALA A C 1
ATOM 623 O O . ALA A 1 77 ? -3.651 0.482 11.741 1.00 93.81 77 ALA A O 1
ATOM 624 N N . VAL A 1 78 ? -5.898 0.636 11.696 1.00 95.50 78 VAL A N 1
ATOM 625 C CA . VAL A 1 78 ? -6.121 -0.739 11.209 1.00 95.50 78 VAL A CA 1
ATOM 626 C C . VAL A 1 78 ? -5.452 -0.941 9.849 1.00 95.50 78 VAL A C 1
ATOM 628 O O . VAL A 1 78 ? -4.647 -1.859 9.693 1.00 95.50 78 VAL A O 1
ATOM 631 N N . LEU A 1 79 ? -5.719 -0.064 8.873 1.00 95.44 79 LEU A N 1
ATOM 632 C CA . LEU A 1 79 ? -5.119 -0.175 7.538 1.00 95.44 79 LEU A CA 1
ATOM 633 C C . LEU A 1 79 ? -3.590 -0.033 7.588 1.00 95.44 79 LEU A C 1
ATOM 635 O O . LEU A 1 79 ? -2.874 -0.763 6.903 1.00 95.44 79 LEU A O 1
ATOM 639 N N . ALA A 1 80 ? -3.065 0.858 8.432 1.00 94.50 80 ALA A N 1
ATOM 640 C CA . ALA A 1 80 ? -1.627 0.985 8.654 1.00 94.50 80 ALA A CA 1
ATOM 641 C C . ALA A 1 80 ? -1.031 -0.297 9.254 1.00 94.50 80 ALA A C 1
ATOM 643 O O . ALA A 1 80 ? 0.027 -0.746 8.814 1.00 94.50 80 ALA A O 1
ATOM 644 N N . ARG A 1 81 ? -1.721 -0.934 10.206 1.00 94.75 81 ARG A N 1
ATOM 645 C CA . ARG A 1 81 ? -1.293 -2.207 10.790 1.00 94.75 81 ARG A CA 1
ATOM 646 C C . ARG A 1 81 ? -1.309 -3.340 9.765 1.00 94.75 81 ARG A C 1
ATOM 648 O O . ARG A 1 81 ? -0.357 -4.115 9.714 1.00 94.75 81 ARG A O 1
ATOM 655 N N . MET A 1 82 ? -2.321 -3.389 8.900 1.00 95.56 82 MET A N 1
ATOM 656 C CA . MET A 1 82 ? -2.377 -4.318 7.765 1.00 95.56 82 MET A CA 1
ATOM 657 C C . MET A 1 82 ? -1.206 -4.101 6.791 1.00 95.56 82 MET A C 1
ATOM 659 O O . MET A 1 82 ? -0.611 -5.066 6.311 1.00 95.56 82 MET A O 1
ATOM 663 N N . LEU A 1 83 ? -0.820 -2.848 6.525 1.00 94.81 83 LEU A N 1
ATOM 664 C CA . LEU A 1 83 ? 0.343 -2.536 5.685 1.00 94.81 83 LEU A CA 1
ATOM 665 C C . LEU A 1 83 ? 1.663 -2.961 6.338 1.00 94.81 83 LEU A C 1
ATOM 667 O O . LEU A 1 83 ? 2.525 -3.513 5.656 1.00 94.81 83 LEU A O 1
ATOM 671 N N . LEU A 1 84 ? 1.816 -2.738 7.647 1.00 93.75 84 LEU A N 1
ATOM 672 C CA . LEU A 1 84 ? 2.980 -3.200 8.408 1.00 93.75 84 LEU A CA 1
ATOM 673 C C . LEU A 1 84 ? 3.077 -4.728 8.412 1.00 93.75 84 LEU A C 1
ATOM 675 O O . LEU A 1 84 ? 4.170 -5.260 8.241 1.00 93.75 84 LEU A O 1
ATOM 679 N N . HIS A 1 85 ? 1.947 -5.432 8.526 1.00 94.19 85 HIS A N 1
ATOM 680 C CA . HIS A 1 85 ? 1.898 -6.890 8.389 1.00 94.19 85 HIS A CA 1
ATOM 681 C C . HIS A 1 85 ? 2.372 -7.336 7.004 1.00 94.19 85 HIS A C 1
ATOM 683 O O . HIS A 1 85 ? 3.264 -8.170 6.903 1.00 94.19 85 HIS A O 1
ATOM 689 N N . ASN A 1 86 ? 1.860 -6.729 5.929 1.00 93.31 86 ASN A N 1
ATOM 690 C CA . ASN A 1 86 ? 2.314 -7.040 4.569 1.00 93.31 86 ASN A CA 1
ATOM 691 C C . ASN A 1 86 ? 3.807 -6.756 4.363 1.00 93.31 86 ASN A C 1
ATOM 693 O O . ASN A 1 86 ? 4.480 -7.503 3.656 1.00 93.31 86 ASN A O 1
ATOM 697 N N . ARG A 1 87 ? 4.338 -5.691 4.973 1.00 91.44 87 ARG A N 1
ATOM 698 C CA . ARG A 1 87 ? 5.776 -5.409 4.951 1.00 91.44 87 ARG A CA 1
ATOM 699 C C . ARG A 1 87 ? 6.565 -6.506 5.667 1.00 91.44 87 ARG A C 1
ATOM 701 O O . ARG A 1 87 ? 7.524 -7.013 5.100 1.00 91.44 87 ARG A O 1
ATOM 708 N N . HIS A 1 88 ? 6.123 -6.910 6.855 1.00 91.81 88 HIS A N 1
ATOM 709 C CA . HIS A 1 88 ? 6.758 -7.975 7.623 1.00 91.81 88 HIS A CA 1
ATOM 710 C C . HIS A 1 88 ? 6.759 -9.311 6.864 1.00 91.81 88 HIS A C 1
ATOM 712 O O . HIS A 1 88 ? 7.807 -9.941 6.753 1.00 91.81 88 HIS A O 1
ATOM 718 N N . VAL A 1 89 ? 5.630 -9.685 6.248 1.00 92.75 89 VAL A N 1
ATOM 719 C CA . VAL A 1 89 ? 5.506 -10.886 5.400 1.00 92.75 89 VAL A CA 1
ATOM 720 C C . VAL A 1 89 ? 6.454 -10.828 4.198 1.00 92.75 89 VAL A C 1
ATOM 722 O O . VAL A 1 89 ? 7.069 -11.834 3.853 1.00 92.75 89 VAL A O 1
ATOM 725 N N . ARG A 1 90 ? 6.627 -9.655 3.571 1.00 87.31 90 ARG A N 1
ATOM 726 C CA . ARG A 1 90 ? 7.577 -9.472 2.457 1.00 87.31 90 ARG A CA 1
ATOM 727 C C . ARG A 1 90 ? 9.035 -9.614 2.897 1.00 87.31 90 ARG A C 1
ATOM 729 O O . ARG A 1 90 ? 9.817 -10.224 2.178 1.00 87.31 90 ARG A O 1
ATOM 736 N N . GLU A 1 91 ? 9.392 -9.062 4.055 1.00 88.50 91 GLU A N 1
ATOM 737 C CA . GLU A 1 91 ? 10.758 -9.110 4.593 1.00 88.50 91 GLU A CA 1
ATOM 738 C C . GLU A 1 91 ? 11.125 -10.517 5.094 1.00 88.50 91 GLU A C 1
ATOM 740 O O . GLU A 1 91 ? 12.194 -11.027 4.775 1.00 88.50 91 GLU A O 1
ATOM 745 N N . HIS A 1 92 ? 10.219 -11.173 5.823 1.00 88.56 92 HIS A N 1
ATOM 746 C CA . HIS A 1 92 ? 10.471 -12.473 6.458 1.00 88.56 92 HIS A CA 1
ATOM 747 C C . HIS A 1 92 ? 10.084 -13.665 5.572 1.00 88.56 92 HIS A C 1
ATOM 749 O O . HIS A 1 92 ? 10.310 -14.810 5.961 1.00 88.56 92 HIS A O 1
ATOM 755 N N . LYS A 1 93 ? 9.473 -13.410 4.403 1.00 84.69 93 LYS A N 1
ATOM 756 C CA . LYS A 1 93 ? 8.995 -14.407 3.424 1.00 84.69 93 LYS A CA 1
ATOM 757 C C . LYS A 1 93 ? 8.143 -15.530 4.035 1.00 84.69 93 LYS A C 1
ATOM 759 O O . LYS A 1 93 ? 8.068 -16.626 3.485 1.00 84.69 93 LYS A O 1
ATOM 764 N N . SER A 1 94 ? 7.501 -15.262 5.168 1.00 85.06 94 SER A N 1
ATOM 765 C CA . SER A 1 94 ? 6.693 -16.221 5.916 1.00 85.06 94 SER A CA 1
ATOM 766 C C . SER A 1 94 ? 5.352 -15.606 6.308 1.00 85.06 94 SER A C 1
ATOM 768 O O . SER A 1 94 ? 5.230 -14.397 6.512 1.00 85.06 94 SER A O 1
ATOM 770 N N . GLY A 1 95 ? 4.329 -16.459 6.381 1.00 86.06 95 GLY A N 1
ATOM 771 C CA . GLY A 1 95 ? 2.949 -16.053 6.634 1.00 86.06 95 GLY A CA 1
ATOM 772 C C . GLY A 1 95 ? 2.183 -15.634 5.378 1.00 86.06 95 GLY A C 1
ATOM 773 O O . GLY A 1 95 ? 2.712 -15.566 4.269 1.00 86.06 95 GLY A O 1
ATOM 774 N N . THR A 1 96 ? 0.889 -15.381 5.557 1.00 89.81 96 THR A N 1
ATOM 775 C CA . THR A 1 96 ? -0.011 -14.961 4.481 1.00 89.81 96 THR A CA 1
ATOM 776 C C . THR A 1 96 ? -0.139 -13.444 4.434 1.00 89.81 96 THR A C 1
ATOM 778 O O . THR A 1 96 ? -0.299 -12.783 5.467 1.00 89.81 96 THR A O 1
ATOM 781 N N . CYS A 1 97 ? -0.128 -12.894 3.219 1.00 90.44 97 CYS A N 1
ATOM 782 C CA . CYS A 1 97 ? -0.503 -11.504 2.981 1.00 90.44 97 CYS A CA 1
ATOM 783 C C . CYS A 1 97 ? -1.940 -11.244 3.449 1.00 90.44 97 CYS A C 1
ATOM 785 O O . CYS A 1 97 ? -2.803 -12.124 3.402 1.00 90.44 97 CYS A O 1
ATOM 787 N N . VAL A 1 98 ? -2.204 -10.005 3.853 1.00 92.44 98 VAL A N 1
ATOM 788 C CA . VAL A 1 98 ? -3.544 -9.553 4.224 1.00 92.44 98 VAL A CA 1
ATOM 789 C C . VAL A 1 98 ? -4.500 -9.718 3.043 1.00 92.44 98 VAL A C 1
ATOM 791 O O . VAL A 1 98 ? -4.179 -9.355 1.909 1.00 92.44 98 VAL A O 1
ATOM 794 N N . SER A 1 99 ? -5.698 -10.240 3.311 1.00 92.56 99 SER A N 1
ATOM 795 C CA . SER A 1 99 ? -6.706 -10.409 2.266 1.00 92.56 99 SER A CA 1
ATOM 796 C C . SER A 1 99 ? -7.225 -9.057 1.757 1.00 92.56 99 SER A C 1
ATOM 798 O O . SER A 1 99 ? -7.568 -8.158 2.529 1.00 92.56 99 SER A O 1
ATOM 800 N N . TRP A 1 100 ? -7.346 -8.927 0.433 1.00 93.06 100 TRP A N 1
ATOM 801 C CA . TRP A 1 100 ? -7.888 -7.721 -0.203 1.00 93.06 100 TRP A CA 1
ATOM 802 C C . TRP A 1 100 ? -9.341 -7.444 0.213 1.00 93.06 100 TRP A C 1
ATOM 804 O O . TRP A 1 100 ? -9.751 -6.290 0.312 1.00 93.06 100 TRP A O 1
ATOM 814 N N . ARG A 1 101 ? -10.110 -8.503 0.504 1.00 94.50 101 ARG A N 1
ATOM 815 C CA . ARG A 1 101 ? -11.500 -8.409 0.973 1.00 94.50 101 ARG A CA 1
ATOM 816 C C . ARG A 1 101 ? -11.588 -7.762 2.349 1.00 94.50 101 ARG A C 1
ATOM 818 O O . ARG A 1 101 ? -12.413 -6.877 2.530 1.00 94.50 101 ARG A O 1
ATOM 825 N N . ALA A 1 102 ? -10.720 -8.153 3.286 1.00 93.06 102 ALA A N 1
ATOM 826 C CA . ALA A 1 102 ? -10.683 -7.533 4.608 1.00 93.06 102 ALA A CA 1
ATOM 827 C C . ALA A 1 102 ? -10.313 -6.047 4.514 1.00 93.06 102 ALA A C 1
ATOM 829 O O . ALA A 1 102 ? -10.958 -5.216 5.143 1.00 93.06 102 ALA A O 1
ATOM 830 N N . ALA A 1 103 ? -9.326 -5.698 3.681 1.00 94.06 103 ALA A N 1
ATOM 831 C CA . ALA A 1 103 ? -8.932 -4.304 3.478 1.00 94.06 103 ALA A CA 1
ATOM 832 C C . ALA A 1 103 ? -10.079 -3.452 2.908 1.00 94.06 103 ALA A C 1
ATOM 834 O O . ALA A 1 103 ? -10.326 -2.347 3.391 1.00 94.06 103 ALA A O 1
ATOM 835 N N . LEU A 1 104 ? -10.808 -3.973 1.913 1.00 94.06 104 LEU A N 1
ATOM 836 C CA . LEU A 1 104 ? -11.977 -3.289 1.359 1.00 94.06 104 LEU A CA 1
ATOM 837 C C . LEU A 1 104 ? -13.135 -3.204 2.343 1.00 94.06 104 LEU A C 1
ATOM 839 O O . LEU A 1 104 ? -13.816 -2.189 2.338 1.00 94.06 104 LEU A O 1
ATOM 843 N N . HIS A 1 105 ? -13.352 -4.222 3.175 1.00 94.50 105 HIS A N 1
ATOM 844 C CA . HIS A 1 105 ? -14.398 -4.187 4.194 1.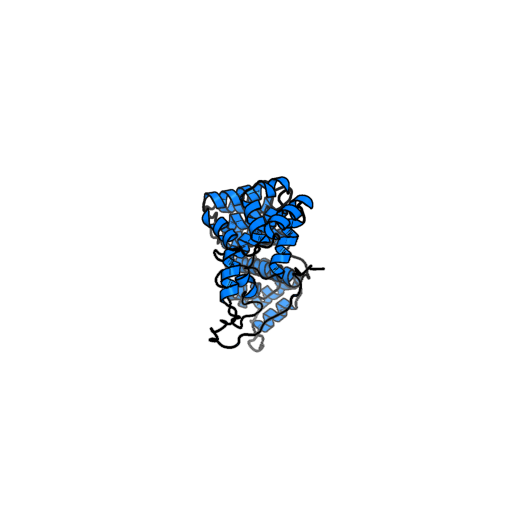00 94.50 105 HIS A CA 1
ATOM 845 C C . HIS A 1 105 ? -14.161 -3.035 5.171 1.00 94.50 105 HIS A C 1
ATOM 847 O O . HIS A 1 105 ? -15.016 -2.165 5.299 1.00 94.50 105 HIS A O 1
ATOM 853 N N . VAL A 1 106 ? -12.956 -2.955 5.748 1.00 94.25 106 VAL A N 1
ATOM 854 C CA . VAL A 1 106 ? -12.546 -1.855 6.642 1.00 94.25 106 VAL A CA 1
ATOM 855 C C . VAL A 1 106 ? -12.698 -0.503 5.959 1.00 94.25 106 VAL A C 1
ATOM 857 O O . VAL A 1 106 ? -13.205 0.446 6.549 1.00 94.25 106 VAL A O 1
ATOM 860 N N . PHE A 1 107 ? -12.257 -0.405 4.704 1.00 94.19 107 PHE A N 1
ATOM 861 C CA . PHE A 1 107 ? -12.381 0.829 3.943 1.00 94.19 107 PHE A CA 1
ATOM 862 C C . PHE A 1 107 ? -13.851 1.199 3.701 1.00 94.19 107 PHE A C 1
ATOM 864 O O . PHE A 1 107 ? -14.226 2.346 3.910 1.00 94.19 107 PHE A O 1
ATOM 871 N N . SER A 1 108 ? -14.698 0.239 3.325 1.00 93.56 108 SER A N 1
ATOM 872 C CA . SER A 1 108 ? -16.128 0.468 3.103 1.00 93.56 108 SER A CA 1
ATOM 873 C C . SER A 1 108 ? -16.863 0.858 4.383 1.00 93.56 108 SER A C 1
ATOM 875 O O . SER A 1 108 ? -17.669 1.779 4.349 1.00 93.56 108 SER A O 1
ATOM 877 N N . GLU A 1 109 ? -16.534 0.247 5.523 1.00 92.56 109 GLU A N 1
ATOM 878 C CA . GLU A 1 109 ? -17.076 0.637 6.828 1.00 92.56 109 GLU A CA 1
ATOM 879 C C . GLU A 1 109 ? -16.658 2.059 7.198 1.00 92.56 109 GLU A C 1
ATOM 881 O O . GLU A 1 109 ? -17.488 2.847 7.646 1.00 92.56 109 GLU A O 1
ATOM 886 N N . ALA A 1 110 ? -15.401 2.424 6.941 1.00 92.88 110 ALA A N 1
ATOM 887 C CA . ALA A 1 110 ? -14.920 3.781 7.163 1.00 92.88 110 ALA A CA 1
ATOM 888 C C . ALA A 1 110 ? -15.645 4.804 6.264 1.00 92.88 110 ALA A C 1
ATOM 890 O O . ALA A 1 110 ? -15.969 5.898 6.725 1.00 92.88 110 ALA A O 1
ATOM 891 N N . VAL A 1 111 ? -15.936 4.448 5.005 1.00 92.25 111 VAL A N 1
ATOM 892 C CA . VAL A 1 111 ? -16.715 5.283 4.067 1.00 92.25 111 VAL A CA 1
ATOM 893 C C . VAL A 1 111 ? -18.155 5.435 4.538 1.00 92.25 111 VAL A C 1
ATOM 895 O O . VAL A 1 111 ? -18.681 6.542 4.512 1.00 92.25 111 VAL A O 1
ATOM 898 N N . ILE A 1 112 ? -18.785 4.365 5.019 1.00 92.12 112 ILE A N 1
ATOM 899 C CA . ILE A 1 112 ? -20.155 4.420 5.544 1.00 92.12 112 ILE A CA 1
ATOM 900 C C . ILE A 1 112 ? -20.212 5.259 6.831 1.00 92.12 112 ILE A C 1
ATOM 902 O O . ILE A 1 112 ? -21.141 6.040 7.009 1.00 92.12 112 ILE A O 1
ATOM 906 N N . ALA A 1 113 ? -19.214 5.138 7.712 1.00 90.25 113 ALA A N 1
ATOM 907 C CA . ALA A 1 113 ? -19.189 5.838 8.996 1.00 90.25 113 ALA A CA 1
ATOM 908 C C . ALA A 1 113 ? -18.857 7.337 8.882 1.00 90.25 113 ALA A C 1
ATOM 910 O O . ALA A 1 113 ? -19.358 8.134 9.674 1.00 90.25 113 ALA A O 1
ATOM 911 N N . HIS A 1 114 ? -17.999 7.730 7.934 1.00 89.94 114 HIS A N 1
ATOM 912 C CA . HIS A 1 114 ? -17.456 9.095 7.860 1.00 89.94 114 HIS A CA 1
ATOM 913 C C . HIS A 1 114 ? -17.725 9.825 6.538 1.00 89.94 114 HIS A C 1
ATOM 915 O O . HIS A 1 114 ? -17.462 11.026 6.445 1.00 89.94 114 HIS A O 1
ATOM 921 N N . GLY A 1 115 ? -18.246 9.143 5.517 1.00 87.56 115 GLY A N 1
ATOM 922 C CA . GLY A 1 115 ? -18.545 9.732 4.212 1.00 87.56 115 GLY A CA 1
ATOM 923 C C . GLY A 1 115 ? -17.337 10.445 3.598 1.00 87.56 115 GLY A C 1
ATOM 924 O O . GLY A 1 115 ? -16.235 9.897 3.529 1.00 87.56 115 GLY A O 1
ATOM 925 N N . ALA A 1 116 ? -17.540 11.696 3.181 1.00 82.75 116 ALA A N 1
ATOM 926 C CA . ALA A 1 116 ? -16.515 12.530 2.550 1.00 82.75 116 ALA A CA 1
ATOM 927 C C . ALA A 1 116 ? -15.423 13.042 3.514 1.00 82.75 116 ALA A C 1
ATOM 929 O O . ALA A 1 116 ? -14.416 13.579 3.060 1.00 82.75 116 ALA A O 1
ATOM 930 N N . ALA A 1 117 ? -15.562 12.863 4.834 1.00 83.75 117 ALA A N 1
ATOM 931 C CA . ALA A 1 117 ? -14.570 13.324 5.815 1.00 83.75 117 ALA A CA 1
ATOM 932 C C . ALA A 1 117 ? -13.306 12.437 5.888 1.00 83.75 117 ALA A C 1
ATOM 934 O O . ALA A 1 117 ? -12.439 12.641 6.740 1.00 83.75 117 ALA A O 1
ATOM 935 N N . LEU A 1 118 ? -13.193 11.425 5.024 1.00 86.56 118 LEU A N 1
ATOM 936 C CA . LEU A 1 118 ? -12.062 10.507 5.009 1.00 86.56 118 LEU A CA 1
ATOM 937 C C . LEU A 1 118 ? -10.787 11.165 4.467 1.00 86.56 118 LEU A C 1
ATOM 939 O O . LEU A 1 118 ? -10.801 11.776 3.401 1.00 86.56 118 LEU A O 1
ATOM 943 N N . PRO A 1 119 ? -9.630 10.966 5.119 1.00 88.69 119 PRO A N 1
ATOM 944 C CA . PRO A 1 119 ? -8.375 11.462 4.582 1.00 88.69 119 PRO A CA 1
ATOM 945 C C . PRO A 1 119 ? -7.951 10.660 3.342 1.00 88.69 119 PRO A C 1
ATOM 947 O O . PRO A 1 119 ? -8.039 9.430 3.304 1.00 88.69 119 PRO A O 1
ATOM 950 N N . THR A 1 120 ? -7.360 11.334 2.354 1.00 90.00 120 THR A N 1
ATOM 951 C CA . THR A 1 120 ? -6.831 10.724 1.111 1.00 90.00 120 THR A CA 1
ATOM 952 C C . THR A 1 120 ? -5.839 9.590 1.376 1.00 90.00 120 THR A C 1
ATOM 954 O O . THR A 1 120 ? -5.789 8.595 0.655 1.00 90.00 120 THR A O 1
ATOM 957 N N . ARG A 1 121 ? -5.095 9.670 2.484 1.00 91.56 121 ARG A N 1
ATOM 958 C CA . ARG A 1 121 ? -4.177 8.611 2.916 1.00 91.56 121 ARG A CA 1
ATOM 959 C C . ARG A 1 121 ? -4.874 7.265 3.190 1.00 91.56 121 ARG A C 1
ATOM 961 O O . ARG A 1 121 ? -4.204 6.245 3.074 1.00 91.56 121 ARG A O 1
ATOM 968 N N . MET A 1 122 ? -6.166 7.246 3.538 1.00 92.00 122 MET A N 1
ATOM 969 C CA . MET A 1 122 ? -6.950 6.006 3.684 1.00 92.00 122 MET A CA 1
ATOM 970 C C . MET A 1 122 ? -7.112 5.294 2.344 1.00 92.00 122 MET A C 1
ATOM 972 O O . MET A 1 122 ? -6.858 4.093 2.248 1.00 92.00 122 MET A O 1
ATOM 976 N N . HIS A 1 123 ? -7.449 6.054 1.302 1.00 92.38 123 HIS A N 1
ATOM 977 C CA . HIS A 1 123 ? -7.571 5.552 -0.064 1.00 92.38 123 HIS A CA 1
ATOM 978 C C . HIS A 1 123 ? -6.236 4.972 -0.547 1.00 92.38 123 HIS A C 1
ATOM 980 O O . HIS A 1 123 ? -6.180 3.841 -1.019 1.00 92.38 123 HIS A O 1
ATOM 986 N N . VAL A 1 124 ? -5.139 5.705 -0.326 1.00 93.81 124 VAL A N 1
ATOM 987 C CA . VAL A 1 124 ? -3.765 5.253 -0.607 1.00 93.81 124 VAL A CA 1
ATOM 988 C C . VAL A 1 124 ? -3.449 3.944 0.128 1.00 93.81 124 VAL A C 1
ATOM 990 O O . VAL A 1 124 ? -2.952 2.998 -0.480 1.00 93.81 124 VAL A O 1
ATOM 993 N N . SER A 1 125 ? -3.765 3.838 1.424 1.00 93.62 125 SER A N 1
ATOM 994 C CA . SER A 1 125 ? -3.523 2.596 2.170 1.00 93.62 125 SER A CA 1
ATOM 995 C C . SER A 1 125 ? -4.357 1.419 1.670 1.00 93.62 125 SER A C 1
ATOM 997 O O . SER A 1 125 ? -3.827 0.314 1.568 1.00 93.62 125 SER A O 1
ATOM 999 N N . ALA A 1 126 ? -5.619 1.649 1.299 1.00 93.69 126 ALA A N 1
ATOM 1000 C CA . ALA A 1 126 ? -6.473 0.622 0.718 1.00 93.69 126 ALA A CA 1
ATOM 1001 C C . ALA A 1 126 ? -5.904 0.130 -0.622 1.00 93.69 126 ALA A C 1
ATOM 1003 O O . ALA A 1 126 ? -5.723 -1.071 -0.801 1.00 93.69 126 ALA A O 1
ATOM 1004 N N . LEU A 1 127 ? -5.513 1.040 -1.521 1.00 94.25 127 LEU A N 1
ATOM 1005 C CA . LEU A 1 127 ? -4.893 0.697 -2.808 1.00 94.25 127 LEU A CA 1
ATOM 1006 C C . LEU A 1 127 ? -3.599 -0.114 -2.631 1.00 94.25 127 LEU A C 1
ATOM 1008 O O . LEU A 1 127 ? -3.416 -1.142 -3.280 1.00 94.25 127 LEU A O 1
ATOM 1012 N N . ARG A 1 128 ? -2.739 0.261 -1.679 1.00 93.06 128 ARG A N 1
ATOM 1013 C CA . ARG A 1 128 ? -1.512 -0.498 -1.374 1.00 93.06 128 ARG A CA 1
ATOM 1014 C C . ARG A 1 128 ? -1.784 -1.901 -0.831 1.00 93.06 128 ARG A C 1
ATOM 1016 O O . ARG A 1 128 ? -0.998 -2.810 -1.089 1.00 93.06 128 ARG A O 1
ATOM 1023 N N . LEU A 1 129 ? -2.881 -2.098 -0.100 1.00 93.75 129 LEU A N 1
ATOM 1024 C CA . LEU A 1 129 ? -3.318 -3.423 0.355 1.00 93.75 129 LEU A CA 1
ATOM 1025 C C . LEU A 1 129 ? -3.928 -4.262 -0.777 1.00 93.75 129 LEU A C 1
ATOM 1027 O O . LEU A 1 129 ? -3.856 -5.487 -0.723 1.00 93.75 129 LEU A O 1
ATOM 1031 N N . LEU A 1 130 ? -4.485 -3.625 -1.810 1.00 92.44 130 LEU A N 1
ATOM 1032 C CA . LEU A 1 130 ? -4.994 -4.300 -3.009 1.00 92.44 130 LEU A CA 1
ATOM 1033 C C . LEU A 1 130 ? -3.877 -4.736 -3.969 1.00 92.44 130 LEU A C 1
ATOM 1035 O O . LEU A 1 130 ? -4.059 -5.710 -4.702 1.00 92.44 130 LEU A O 1
ATOM 1039 N N . ALA A 1 131 ? -2.730 -4.048 -3.964 1.00 88.44 131 ALA A N 1
ATOM 1040 C CA . ALA A 1 131 ? -1.646 -4.266 -4.925 1.00 88.44 131 ALA A CA 1
ATOM 1041 C C . ALA A 1 131 ? -1.136 -5.723 -4.986 1.00 88.44 131 ALA A C 1
ATOM 1043 O O . ALA A 1 131 ? -1.058 -6.259 -6.091 1.00 88.44 131 ALA A O 1
ATOM 1044 N N . PRO A 1 132 ? -0.884 -6.433 -3.863 1.00 88.31 132 PRO A N 1
ATOM 1045 C CA . PRO A 1 132 ? -0.445 -7.831 -3.908 1.00 88.31 132 PRO A CA 1
ATOM 1046 C C . PRO A 1 132 ? -1.456 -8.778 -4.568 1.00 88.31 132 PRO A C 1
ATOM 1048 O O . PRO A 1 132 ? -1.065 -9.763 -5.183 1.00 88.31 132 PRO A O 1
ATOM 1051 N N . ALA A 1 133 ? -2.755 -8.491 -4.443 1.00 88.38 133 ALA A N 1
ATOM 1052 C CA . ALA A 1 133 ? -3.825 -9.334 -4.974 1.00 88.38 133 ALA A 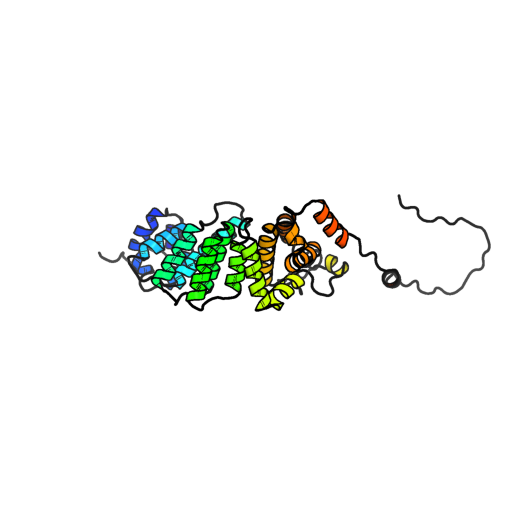CA 1
ATOM 1053 C C . ALA A 1 133 ? -4.217 -8.991 -6.424 1.00 88.38 133 ALA A C 1
ATOM 1055 O O . ALA A 1 133 ? -5.071 -9.677 -6.990 1.00 88.38 133 ALA A O 1
ATOM 1056 N N . ARG A 1 134 ? -3.634 -7.929 -7.009 1.00 88.38 134 ARG A N 1
ATOM 1057 C CA . ARG A 1 134 ? -3.855 -7.465 -8.396 1.00 88.38 134 ARG A CA 1
ATOM 1058 C C . ARG A 1 134 ? -5.337 -7.289 -8.776 1.00 88.38 134 ARG A C 1
ATOM 1060 O O . ARG A 1 134 ? -5.751 -7.549 -9.908 1.00 88.38 134 ARG A O 1
ATOM 1067 N N . GLN A 1 135 ? -6.153 -6.842 -7.817 1.00 91.19 135 GLN A N 1
ATOM 1068 C CA . GLN A 1 135 ? -7.596 -6.623 -7.989 1.00 91.19 135 GLN A CA 1
ATOM 1069 C C . GLN A 1 135 ? -7.887 -5.236 -8.577 1.00 91.19 135 GLN A C 1
ATOM 1071 O O . GLN A 1 135 ? -8.310 -4.312 -7.881 1.00 91.19 135 GLN A O 1
ATOM 1076 N N . TRP A 1 136 ? -7.658 -5.093 -9.881 1.00 92.06 136 TRP A N 1
ATOM 1077 C CA . TRP A 1 136 ? -7.760 -3.821 -10.607 1.00 92.06 136 TRP A CA 1
ATOM 1078 C C . TRP A 1 136 ? -9.165 -3.193 -10.574 1.00 92.06 136 TRP A C 1
ATOM 1080 O O . TRP A 1 136 ? -9.299 -1.982 -10.417 1.00 92.06 136 TRP A O 1
ATOM 1090 N N . LEU A 1 137 ? -10.228 -4.002 -10.633 1.00 93.62 137 LEU A N 1
ATOM 1091 C CA . LEU A 1 137 ? -11.608 -3.499 -10.634 1.00 93.62 137 LEU A CA 1
ATOM 1092 C C . LEU A 1 137 ? -11.971 -2.800 -9.314 1.00 93.62 137 LEU A C 1
ATOM 1094 O O . LEU A 1 137 ? -12.660 -1.781 -9.312 1.00 93.62 137 LEU A O 1
ATOM 1098 N N . ALA A 1 138 ? -11.465 -3.311 -8.188 1.00 92.06 138 ALA A N 1
ATOM 1099 C CA . ALA A 1 138 ? -11.634 -2.664 -6.892 1.00 92.06 138 ALA A CA 1
ATOM 1100 C C . ALA A 1 138 ? -10.877 -1.330 -6.824 1.00 92.06 138 ALA A C 1
ATOM 1102 O O . ALA A 1 138 ? -11.420 -0.357 -6.305 1.00 92.06 138 ALA A O 1
ATOM 1103 N N . ALA A 1 139 ? -9.670 -1.256 -7.395 1.00 92.81 139 ALA A N 1
ATOM 1104 C CA . ALA A 1 139 ? -8.917 -0.006 -7.464 1.00 92.81 139 ALA A CA 1
ATOM 1105 C C . ALA A 1 139 ? -9.656 1.067 -8.276 1.00 92.81 139 ALA A C 1
ATOM 1107 O O . ALA A 1 139 ? -9.760 2.198 -7.813 1.00 92.81 139 ALA A O 1
ATOM 1108 N N . ILE A 1 140 ? -10.247 0.712 -9.424 1.00 92.69 140 ILE A N 1
ATOM 1109 C CA . ILE A 1 140 ? -11.051 1.652 -10.223 1.00 92.69 140 ILE A CA 1
ATOM 1110 C C . ILE A 1 140 ? -12.247 2.172 -9.422 1.00 92.69 140 ILE A C 1
ATOM 1112 O O . ILE A 1 140 ? -12.498 3.371 -9.426 1.00 92.69 140 ILE A O 1
ATOM 1116 N N . ARG A 1 141 ? -12.955 1.311 -8.681 1.00 93.06 141 ARG A N 1
ATOM 1117 C CA . ARG A 1 141 ? -14.072 1.750 -7.825 1.00 93.06 141 ARG A CA 1
ATOM 1118 C C . ARG A 1 141 ? -13.621 2.704 -6.717 1.00 93.06 141 ARG A C 1
ATOM 1120 O O . ARG A 1 141 ? -14.308 3.681 -6.444 1.00 93.06 141 ARG A O 1
ATOM 1127 N N . VAL A 1 142 ? -12.462 2.454 -6.105 1.00 92.38 142 VAL A N 1
ATOM 1128 C CA . VAL A 1 142 ? -11.872 3.364 -5.106 1.00 92.38 142 VAL A CA 1
ATOM 1129 C C . VAL A 1 142 ? -11.484 4.704 -5.742 1.00 92.38 142 VAL A C 1
ATOM 1131 O O . VAL A 1 142 ? -11.687 5.746 -5.124 1.00 92.38 142 VAL A O 1
ATOM 1134 N N . LEU A 1 143 ? -10.977 4.703 -6.979 1.00 92.25 143 LEU A N 1
ATOM 1135 C CA . LEU A 1 143 ? -10.695 5.934 -7.723 1.00 92.25 143 LEU A CA 1
ATOM 1136 C C . LEU A 1 143 ? -11.972 6.696 -8.091 1.00 92.25 143 LEU A C 1
ATOM 1138 O O . LEU A 1 143 ? -12.010 7.905 -7.902 1.00 92.25 143 LEU A O 1
ATOM 1142 N N . GLN A 1 144 ? -13.015 6.008 -8.560 1.00 92.94 144 GLN A N 1
ATOM 1143 C CA . GLN A 1 144 ? -14.317 6.611 -8.865 1.00 92.94 144 GLN A CA 1
ATOM 1144 C C . GLN A 1 144 ? -14.947 7.239 -7.621 1.00 92.94 144 GLN A C 1
ATOM 1146 O O . GLN A 1 144 ? -15.472 8.343 -7.699 1.00 92.94 144 GLN A O 1
ATOM 1151 N N . LEU A 1 145 ? -14.839 6.579 -6.463 1.00 91.25 145 LEU A N 1
ATOM 1152 C CA . LEU A 1 145 ? -15.265 7.143 -5.183 1.00 91.25 145 LEU A CA 1
ATOM 1153 C C . LEU A 1 145 ? -14.448 8.392 -4.819 1.00 91.25 145 LEU A C 1
ATOM 1155 O O . LEU A 1 145 ? -15.015 9.407 -4.427 1.00 91.25 145 LEU A O 1
ATOM 1159 N N . GLY A 1 146 ? -13.122 8.334 -4.975 1.00 88.81 146 GLY A N 1
ATOM 1160 C CA . GLY A 1 146 ? -12.248 9.484 -4.738 1.00 88.81 146 GLY A CA 1
ATOM 1161 C C . GLY A 1 146 ? -12.545 10.656 -5.677 1.00 88.81 146 GLY A C 1
ATOM 1162 O O . GLY A 1 146 ? -12.503 11.802 -5.247 1.00 88.81 146 GLY A O 1
ATOM 1163 N N . GLN A 1 147 ? -12.887 10.372 -6.935 1.00 91.88 147 GLN A N 1
ATOM 1164 C CA . GLN A 1 147 ? -13.295 11.368 -7.922 1.00 91.88 147 GLN A CA 1
ATOM 1165 C C . GLN A 1 147 ? -14.666 11.966 -7.592 1.00 91.88 147 GLN A C 1
ATOM 1167 O O . GLN A 1 147 ? -14.816 13.176 -7.664 1.00 91.88 147 GLN A O 1
ATOM 1172 N N . ALA A 1 148 ? -15.643 11.149 -7.189 1.00 90.38 148 ALA A N 1
ATOM 1173 C CA . ALA A 1 148 ? -16.972 11.620 -6.796 1.00 90.38 148 ALA A CA 1
ATOM 1174 C C . ALA A 1 148 ? -16.947 12.528 -5.553 1.00 90.38 148 ALA A C 1
ATOM 1176 O O . ALA A 1 148 ? -17.846 13.341 -5.373 1.00 90.38 148 ALA A O 1
ATOM 1177 N N . ASN A 1 149 ? -15.916 12.391 -4.715 1.00 89.00 149 ASN A N 1
ATOM 1178 C CA . ASN A 1 149 ? -15.703 13.201 -3.516 1.00 89.00 149 ASN A CA 1
ATOM 1179 C C . ASN A 1 149 ? -14.692 14.348 -3.722 1.00 89.00 149 ASN A C 1
ATOM 1181 O O . ASN A 1 149 ? -14.253 14.930 -2.732 1.00 89.00 149 ASN A O 1
ATOM 1185 N N . ASP A 1 150 ? -14.261 14.628 -4.959 1.00 88.38 150 ASP A N 1
ATOM 1186 C CA . ASP A 1 150 ? -13.246 15.645 -5.295 1.00 88.38 150 ASP A CA 1
ATOM 1187 C C . ASP A 1 150 ? -11.905 15.493 -4.539 1.00 88.38 150 ASP A C 1
ATOM 1189 O O . ASP A 1 150 ? -11.168 16.448 -4.297 1.00 88.38 150 ASP A O 1
ATOM 1193 N N . GLN A 1 151 ? -11.548 14.259 -4.175 1.00 88.62 151 GLN A N 1
ATOM 1194 C CA . GLN A 1 151 ? -10.356 13.905 -3.391 1.00 88.62 151 GLN A CA 1
ATOM 1195 C C . GLN A 1 151 ? -9.328 13.098 -4.199 1.00 88.62 151 GLN A C 1
ATOM 1197 O O . GLN A 1 151 ? -8.493 12.379 -3.639 1.00 88.62 151 GLN A O 1
ATOM 1202 N N . LEU A 1 152 ? -9.366 13.198 -5.529 1.00 89.75 152 LEU A N 1
ATOM 1203 C CA . LEU A 1 152 ? -8.451 12.473 -6.402 1.00 89.75 152 LEU A CA 1
ATOM 1204 C C . LEU A 1 152 ? -7.036 13.063 -6.323 1.00 89.75 152 LEU A C 1
ATOM 1206 O O . LEU A 1 152 ? -6.795 14.208 -6.697 1.00 89.75 152 LEU A O 1
ATOM 1210 N N . THR A 1 153 ? -6.077 12.262 -5.856 1.00 90.38 153 THR A N 1
ATOM 1211 C CA . THR A 1 153 ? -4.681 12.698 -5.694 1.00 90.38 153 THR A CA 1
ATOM 1212 C C . THR A 1 153 ? -3.717 11.900 -6.571 1.00 90.38 153 THR A C 1
ATOM 1214 O O . THR A 1 153 ? -3.924 10.718 -6.840 1.00 90.38 153 THR A O 1
ATOM 1217 N N . LYS A 1 154 ? -2.602 12.528 -6.967 1.00 90.25 154 LYS A N 1
ATOM 1218 C CA . LYS A 1 154 ? -1.507 11.896 -7.731 1.00 90.25 154 LYS A CA 1
ATOM 1219 C C . LYS A 1 154 ? -1.026 10.551 -7.145 1.00 90.25 154 LYS A C 1
ATOM 1221 O O . LYS A 1 154 ? -0.980 9.578 -7.895 1.00 90.25 154 LYS A O 1
ATOM 1226 N N . PRO A 1 155 ? -0.717 10.420 -5.834 1.00 89.88 155 PRO A N 1
ATOM 1227 C CA . PRO A 1 155 ? -0.291 9.137 -5.268 1.00 89.88 155 PRO A CA 1
ATOM 1228 C C . PRO A 1 155 ? -1.363 8.043 -5.354 1.00 89.88 155 PRO A C 1
ATOM 1230 O O . PRO A 1 155 ? -1.006 6.875 -5.462 1.00 89.88 155 PRO A O 1
ATOM 1233 N N . MET A 1 156 ? -2.658 8.390 -5.357 1.00 92.19 156 MET A N 1
ATOM 1234 C CA . MET A 1 156 ? -3.720 7.400 -5.573 1.00 92.19 156 MET A CA 1
ATOM 1235 C C . MET A 1 156 ? -3.677 6.832 -6.991 1.00 92.19 156 MET A C 1
ATOM 1237 O O . MET A 1 156 ? -3.879 5.636 -7.157 1.00 92.19 156 MET A O 1
ATOM 1241 N N . LEU A 1 157 ? -3.380 7.656 -8.001 1.00 92.81 157 LEU A N 1
ATOM 1242 C CA . LEU A 1 157 ? -3.235 7.189 -9.383 1.00 92.81 157 LEU A CA 1
ATOM 1243 C C . LEU A 1 157 ? -2.029 6.256 -9.542 1.00 92.81 157 LEU A C 1
ATOM 1245 O O . LEU A 1 157 ? -2.155 5.206 -10.167 1.00 92.81 157 LEU A O 1
ATOM 1249 N N . VAL A 1 158 ? -0.890 6.600 -8.931 1.00 92.50 158 VAL A N 1
ATOM 1250 C CA . VAL A 1 158 ? 0.324 5.762 -8.945 1.00 92.50 158 VAL A CA 1
ATOM 1251 C C . VAL A 1 158 ? 0.074 4.422 -8.246 1.00 92.50 158 VAL A C 1
ATOM 1253 O O . VAL A 1 158 ? 0.376 3.365 -8.799 1.00 92.50 158 VAL A O 1
ATOM 1256 N N . ASP A 1 159 ? -0.537 4.441 -7.058 1.00 91.94 159 ASP A N 1
ATOM 1257 C CA . ASP A 1 159 ? -0.858 3.211 -6.330 1.00 91.94 159 ASP A CA 1
ATOM 1258 C C . ASP A 1 159 ? -1.929 2.380 -7.050 1.00 91.94 159 ASP A C 1
ATOM 1260 O O . ASP A 1 159 ? -1.829 1.156 -7.092 1.00 91.94 159 ASP A O 1
ATOM 1264 N N . ALA A 1 160 ? -2.919 3.010 -7.685 1.00 92.31 160 ALA A N 1
ATOM 1265 C CA . ALA A 1 160 ? -3.896 2.305 -8.507 1.00 92.31 160 ALA A CA 1
ATOM 1266 C C . ALA A 1 160 ? -3.266 1.689 -9.764 1.00 92.31 160 ALA A C 1
ATOM 1268 O O . ALA A 1 160 ? -3.624 0.567 -10.118 1.00 92.31 160 ALA A O 1
ATOM 1269 N N . ALA A 1 161 ? -2.297 2.357 -10.399 1.00 91.62 161 ALA A N 1
ATOM 1270 C CA . ALA A 1 161 ? -1.545 1.789 -11.516 1.00 91.62 161 ALA A CA 1
ATOM 1271 C C . ALA A 1 161 ? -0.809 0.506 -11.100 1.00 91.62 161 ALA A C 1
ATOM 1273 O O . ALA A 1 161 ? -0.849 -0.482 -11.833 1.00 91.62 161 ALA A O 1
ATOM 1274 N N . ALA A 1 162 ? -0.242 0.470 -9.888 1.00 90.94 162 ALA A N 1
ATOM 1275 C CA . ALA A 1 162 ? 0.344 -0.747 -9.329 1.00 90.94 162 ALA A CA 1
ATOM 1276 C C . ALA A 1 162 ? -0.705 -1.858 -9.129 1.00 90.94 162 ALA A C 1
ATOM 1278 O O . ALA A 1 162 ? -0.467 -3.010 -9.486 1.00 90.94 162 ALA A O 1
ATOM 1279 N N . VAL A 1 163 ? -1.910 -1.551 -8.635 1.00 92.44 163 VAL A N 1
ATOM 1280 C CA . VAL A 1 163 ? -2.983 -2.566 -8.534 1.00 92.44 163 VAL A CA 1
ATOM 1281 C C . VAL A 1 163 ? -3.411 -3.078 -9.917 1.00 92.44 163 VAL A C 1
ATOM 1283 O O . VAL A 1 163 ? -3.680 -4.270 -10.081 1.00 92.44 163 VAL A O 1
ATOM 1286 N N . CYS A 1 164 ? -3.441 -2.192 -10.914 1.00 91.56 164 CYS A N 1
ATOM 1287 C CA . CYS A 1 164 ? -3.778 -2.497 -12.304 1.00 91.56 164 CYS A CA 1
ATOM 1288 C C . CYS A 1 164 ? -2.664 -3.221 -13.077 1.00 91.56 164 CYS A C 1
ATOM 1290 O O . CYS A 1 164 ? -2.902 -3.625 -14.216 1.00 91.56 164 CYS A O 1
ATOM 1292 N N . ALA A 1 165 ? -1.483 -3.425 -12.482 1.00 88.75 165 ALA A N 1
ATOM 1293 C CA . ALA A 1 165 ? -0.359 -4.143 -13.080 1.00 88.75 165 ALA A CA 1
ATOM 1294 C C . ALA A 1 165 ? -0.637 -5.657 -13.179 1.00 88.75 165 ALA A C 1
ATOM 1296 O O . ALA A 1 165 ? -0.079 -6.486 -12.461 1.00 88.75 165 ALA A O 1
ATOM 1297 N N . ASN A 1 166 ? -1.554 -6.018 -14.071 1.00 89.50 166 ASN A N 1
ATOM 1298 C CA . ASN A 1 166 ? -1.961 -7.380 -14.379 1.00 89.50 166 ASN A CA 1
ATOM 1299 C C . ASN A 1 166 ? -2.005 -7.573 -15.903 1.00 89.50 166 ASN A C 1
ATOM 1301 O O . ASN A 1 166 ? -2.225 -6.621 -16.650 1.00 89.50 166 ASN A O 1
ATOM 1305 N N . TRP A 1 167 ? -1.873 -8.814 -16.371 1.00 85.25 167 TRP A N 1
ATOM 1306 C CA . TRP A 1 167 ? -1.878 -9.159 -17.798 1.00 85.25 167 TRP A CA 1
ATOM 1307 C C . TRP A 1 167 ? -3.188 -8.793 -18.515 1.00 85.25 167 TRP A C 1
ATOM 1309 O O . TRP A 1 167 ? -3.187 -8.605 -19.726 1.00 85.25 167 TRP A O 1
ATOM 1319 N N . VAL A 1 168 ? -4.296 -8.658 -17.778 1.00 90.31 168 VAL A N 1
ATOM 1320 C CA . VAL A 1 168 ? -5.599 -8.237 -18.326 1.00 90.31 168 VAL A CA 1
ATOM 1321 C C . VAL A 1 168 ? -5.716 -6.713 -18.421 1.00 90.31 168 VAL A C 1
ATOM 1323 O O . VAL A 1 168 ? -6.278 -6.190 -19.376 1.00 90.31 168 VAL A O 1
ATOM 1326 N N . ALA A 1 169 ? -5.199 -5.991 -17.422 1.00 91.62 169 ALA A N 1
ATOM 1327 C CA . ALA A 1 169 ? -5.498 -4.574 -17.195 1.00 91.62 169 ALA A CA 1
ATOM 1328 C C . ALA A 1 169 ? -4.281 -3.644 -17.363 1.00 91.62 169 ALA A C 1
ATOM 1330 O O . ALA A 1 169 ? -4.364 -2.462 -17.029 1.00 91.62 169 ALA A O 1
ATOM 1331 N N . TRP A 1 170 ? -3.169 -4.137 -17.922 1.00 90.75 170 TRP A N 1
ATOM 1332 C CA . TRP A 1 170 ? -1.939 -3.359 -18.129 1.00 90.75 170 TRP A CA 1
ATOM 1333 C C . TRP A 1 170 ? -2.168 -2.064 -18.923 1.00 90.75 170 TRP A C 1
ATOM 1335 O O . TRP A 1 170 ? -1.514 -1.060 -18.654 1.00 90.75 170 TRP A O 1
ATOM 1345 N N . GLN A 1 171 ? -3.131 -2.051 -19.852 1.00 92.56 171 GLN A N 1
ATOM 1346 C CA . GLN A 1 171 ? -3.503 -0.846 -20.603 1.00 92.56 171 GLN A CA 1
ATOM 1347 C C . GLN A 1 171 ? -4.017 0.263 -19.682 1.00 92.56 171 GLN A C 1
ATOM 1349 O O . GLN A 1 171 ? -3.613 1.412 -19.826 1.00 92.56 171 GLN A O 1
ATOM 1354 N N . HIS A 1 172 ? -4.850 -0.090 -18.699 1.00 91.81 172 HIS A N 1
ATOM 1355 C CA . HIS A 1 172 ? -5.366 0.866 -17.722 1.00 91.81 172 HIS A CA 1
ATOM 1356 C C . HIS A 1 172 ? -4.234 1.366 -16.820 1.00 91.81 172 HIS A C 1
ATOM 1358 O O . HIS A 1 172 ? -4.173 2.551 -16.520 1.00 91.81 172 HIS A O 1
ATOM 1364 N N . ALA A 1 173 ? -3.296 0.495 -16.432 1.00 90.50 173 ALA A N 1
ATOM 1365 C CA . ALA A 1 173 ? -2.124 0.907 -15.661 1.00 90.50 173 ALA A CA 1
ATOM 1366 C C . ALA A 1 173 ? -1.264 1.936 -16.418 1.00 90.50 173 ALA A C 1
ATOM 1368 O O . ALA A 1 173 ? -0.904 2.967 -15.852 1.00 90.50 173 ALA A O 1
ATOM 1369 N N . LEU A 1 174 ? -0.990 1.696 -17.707 1.00 89.31 174 LEU A N 1
ATOM 1370 C CA . LEU A 1 174 ? -0.257 2.645 -18.548 1.00 89.31 174 LEU A CA 1
ATOM 1371 C C . LEU A 1 174 ? -1.030 3.949 -18.749 1.00 89.31 174 LEU A C 1
ATOM 1373 O O . LEU A 1 174 ? -0.439 5.013 -18.625 1.00 89.31 174 LEU A O 1
ATOM 1377 N N . GLN A 1 175 ? -2.340 3.893 -18.996 1.00 92.06 175 GLN A N 1
ATOM 1378 C CA . GLN A 1 175 ? -3.171 5.095 -19.114 1.00 92.06 175 GLN A CA 1
ATOM 1379 C C . GLN A 1 175 ? -3.138 5.935 -17.833 1.00 92.06 175 GLN A C 1
ATOM 1381 O O . GLN A 1 175 ? -2.941 7.143 -17.909 1.00 92.06 175 GLN A O 1
ATOM 1386 N N . LEU A 1 176 ? -3.256 5.314 -16.654 1.00 91.31 176 LEU A N 1
ATOM 1387 C CA . LEU A 1 176 ? -3.168 6.018 -15.370 1.00 91.31 176 LEU A CA 1
ATOM 1388 C C . LEU A 1 176 ? -1.797 6.682 -15.172 1.00 91.31 176 LEU A C 1
ATOM 1390 O O . LEU A 1 176 ? -1.736 7.831 -14.740 1.00 91.31 176 LEU A O 1
ATOM 1394 N N . LEU A 1 177 ? -0.702 6.002 -15.527 1.00 88.81 177 LEU A N 1
ATOM 1395 C CA . LEU A 1 177 ? 0.642 6.588 -15.479 1.00 88.81 177 LEU A CA 1
ATOM 1396 C C . LEU A 1 177 ? 0.820 7.722 -16.493 1.00 88.81 177 LEU A C 1
ATOM 1398 O O . LEU A 1 177 ? 1.423 8.740 -16.165 1.00 88.81 177 LEU A O 1
ATOM 1402 N N . MET A 1 178 ? 0.261 7.583 -17.695 1.00 89.12 178 MET A N 1
ATOM 1403 C CA . MET A 1 178 ? 0.270 8.642 -18.703 1.00 89.12 178 MET A CA 1
ATOM 1404 C C . MET A 1 178 ? -0.533 9.858 -18.246 1.00 89.12 178 MET A C 1
ATOM 1406 O O . MET A 1 178 ? -0.071 10.978 -18.428 1.00 89.12 178 MET A O 1
ATOM 1410 N N . HIS A 1 179 ? -1.672 9.668 -17.576 1.00 89.12 179 HIS A N 1
ATOM 1411 C CA . HIS A 1 179 ? -2.411 10.773 -16.967 1.00 89.12 179 HIS A CA 1
ATOM 1412 C C . HIS A 1 179 ? -1.573 11.495 -15.907 1.00 89.12 179 HIS A C 1
ATOM 1414 O O . HIS A 1 179 ? -1.509 12.726 -15.906 1.00 89.12 179 HIS A O 1
ATOM 1420 N N . VAL A 1 180 ? -0.863 10.754 -15.049 1.00 88.31 180 VAL A N 1
ATOM 1421 C CA . VAL A 1 180 ? 0.083 11.359 -14.097 1.00 88.31 180 VAL A CA 1
ATOM 1422 C C . VAL A 1 180 ? 1.162 12.150 -14.839 1.00 88.31 180 VAL A C 1
ATOM 1424 O O . VAL A 1 180 ? 1.405 13.296 -14.476 1.00 88.31 180 VAL A O 1
ATOM 1427 N N . HIS A 1 181 ? 1.733 11.598 -15.913 1.00 88.00 181 HIS A N 1
ATOM 1428 C CA . HIS A 1 181 ? 2.739 12.277 -16.731 1.00 88.00 181 HIS A CA 1
ATOM 1429 C C . HIS A 1 181 ? 2.215 13.566 -17.381 1.00 88.00 181 HIS A C 1
ATOM 1431 O O . HIS A 1 181 ? 2.918 14.568 -17.407 1.00 88.00 181 HIS A O 1
ATOM 1437 N N . THR A 1 182 ? 0.973 13.578 -17.874 1.00 88.56 182 THR A N 1
ATOM 1438 C CA . THR A 1 182 ? 0.385 14.780 -18.489 1.00 88.56 182 THR A CA 1
ATOM 1439 C C . THR A 1 182 ? 0.138 15.902 -17.484 1.00 88.56 182 THR A C 1
ATOM 1441 O O . THR A 1 182 ? 0.243 17.071 -17.840 1.00 88.56 182 THR A O 1
ATOM 1444 N N . HIS A 1 183 ? -0.183 15.563 -16.233 1.00 86.88 183 HIS A N 1
ATOM 1445 C CA . HIS A 1 183 ? -0.409 16.552 -15.178 1.00 86.88 183 HIS A CA 1
ATOM 1446 C C . HIS A 1 183 ? 0.882 16.992 -14.483 1.00 86.88 183 HIS A C 1
ATOM 1448 O O . HIS A 1 183 ? 0.944 18.099 -13.951 1.00 86.88 183 HIS A O 1
ATOM 1454 N N . ASP A 1 184 ? 1.884 16.118 -14.432 1.00 86.75 184 ASP A N 1
ATOM 1455 C CA . ASP A 1 184 ? 3.172 16.367 -13.798 1.00 86.75 184 ASP A CA 1
ATOM 1456 C C . ASP A 1 184 ? 4.274 15.575 -14.520 1.00 86.75 184 ASP A C 1
ATOM 1458 O O . ASP A 1 184 ? 4.578 14.432 -14.150 1.00 86.75 184 ASP A O 1
ATOM 1462 N N . PRO A 1 185 ? 4.853 16.146 -15.591 1.00 81.56 185 PRO A N 1
ATOM 1463 C CA . PRO A 1 185 ? 5.803 15.417 -16.420 1.00 81.56 185 PRO A CA 1
ATOM 1464 C C . PRO A 1 185 ? 7.100 15.114 -15.669 1.00 81.56 185 PRO A C 1
ATOM 1466 O O . PRO A 1 185 ? 7.677 14.043 -15.870 1.00 81.56 185 PRO A O 1
ATOM 1469 N N . LEU A 1 186 ? 7.502 16.015 -14.766 1.00 84.56 186 LEU A N 1
ATOM 1470 C CA . LEU A 1 186 ? 8.765 15.954 -14.036 1.00 84.56 186 LEU A CA 1
ATOM 1471 C C . LEU A 1 186 ? 8.801 14.801 -13.034 1.00 84.56 186 LEU A C 1
ATOM 1473 O O . LEU A 1 186 ? 9.821 14.135 -12.905 1.00 84.56 186 LEU A O 1
ATOM 1477 N N . LEU A 1 187 ? 7.679 14.483 -12.384 1.00 84.25 187 LEU A N 1
ATOM 1478 C CA . LEU A 1 187 ? 7.640 13.470 -11.326 1.00 84.25 187 LEU A CA 1
ATOM 1479 C C . LEU A 1 187 ? 8.132 12.089 -11.789 1.00 84.25 187 LEU A C 1
ATOM 1481 O O . LEU A 1 187 ? 8.877 11.422 -11.067 1.00 84.25 187 LEU A O 1
ATOM 1485 N N . LEU A 1 188 ? 7.735 11.644 -12.985 1.00 83.12 188 LEU A N 1
ATOM 1486 C CA . LEU A 1 188 ? 8.174 10.353 -13.526 1.00 83.12 188 LEU A CA 1
ATOM 1487 C C . LEU A 1 188 ? 9.581 10.433 -14.117 1.00 83.12 188 LEU A C 1
ATOM 1489 O O . LEU A 1 188 ? 10.372 9.515 -13.904 1.00 83.12 188 LEU A O 1
ATOM 1493 N N . THR A 1 189 ? 9.909 11.513 -14.829 1.00 83.94 189 THR A N 1
ATOM 1494 C CA . THR A 1 189 ? 11.228 11.662 -15.456 1.00 83.94 189 THR A CA 1
ATOM 1495 C C . THR A 1 189 ? 12.328 11.820 -14.416 1.00 83.94 189 THR A C 1
ATOM 1497 O O . THR A 1 189 ? 13.335 11.134 -14.521 1.00 83.94 189 THR A O 1
ATOM 1500 N N . GLU A 1 190 ? 12.120 12.625 -13.372 1.00 85.56 190 GLU A N 1
ATOM 1501 C CA . GLU A 1 190 ? 13.062 12.778 -12.257 1.00 85.56 190 GLU A CA 1
ATOM 1502 C C . GLU A 1 190 ? 13.208 11.476 -11.469 1.00 85.56 190 GLU A C 1
ATOM 1504 O O . GLU A 1 190 ? 14.312 11.108 -11.075 1.00 85.56 190 GLU A O 1
ATOM 1509 N N . SER A 1 191 ? 12.112 10.729 -11.277 1.00 84.12 191 SER A N 1
ATOM 1510 C CA . SER A 1 191 ? 12.183 9.412 -10.636 1.00 84.12 191 SER A CA 1
ATOM 1511 C C . SER A 1 191 ? 13.037 8.441 -11.455 1.00 84.12 191 SER A C 1
ATOM 1513 O O . SER A 1 191 ? 13.879 7.756 -10.885 1.00 84.12 191 SER A O 1
ATOM 1515 N N . ILE A 1 192 ? 12.881 8.398 -12.782 1.00 84.19 192 ILE A N 1
ATOM 1516 C CA . ILE A 1 192 ? 13.699 7.539 -13.656 1.00 84.19 192 ILE A CA 1
ATOM 1517 C C . ILE A 1 192 ? 15.156 8.024 -13.697 1.00 84.19 192 ILE A C 1
ATOM 1519 O O . ILE A 1 192 ? 16.069 7.217 -13.551 1.00 84.19 192 ILE A O 1
ATOM 1523 N N . GLN A 1 193 ? 15.384 9.333 -13.813 1.00 84.75 193 GLN A N 1
ATOM 1524 C CA . GLN A 1 193 ? 16.723 9.930 -13.816 1.00 84.75 193 GLN A CA 1
ATOM 1525 C C . GLN A 1 193 ? 17.449 9.756 -12.477 1.00 84.75 193 GLN A C 1
ATOM 1527 O O . GLN A 1 193 ? 18.667 9.648 -12.464 1.00 84.75 193 GLN A O 1
ATOM 1532 N N . SER A 1 194 ? 16.741 9.628 -11.351 1.00 83.75 194 SER A N 1
ATOM 1533 C CA . SER A 1 194 ? 17.371 9.338 -10.052 1.00 83.75 194 SER A CA 1
ATOM 1534 C C . SER A 1 194 ? 18.095 7.979 -9.998 1.00 83.75 194 SER A C 1
ATOM 1536 O O . SER A 1 194 ? 18.954 7.762 -9.144 1.00 83.75 194 SER A O 1
ATOM 1538 N N . LEU A 1 195 ? 17.805 7.063 -10.932 1.00 78.19 195 LEU A N 1
ATOM 1539 C CA . LEU A 1 195 ? 18.578 5.826 -11.100 1.00 78.19 195 LEU A CA 1
ATOM 1540 C C . LEU A 1 195 ? 19.975 6.072 -11.693 1.00 78.19 195 LEU A C 1
ATOM 1542 O O . LEU A 1 195 ? 20.868 5.245 -11.504 1.00 78.19 195 LEU A O 1
ATOM 1546 N N . ARG A 1 196 ? 20.155 7.193 -12.402 1.00 76.56 196 ARG A N 1
ATOM 1547 C CA . ARG A 1 196 ? 21.400 7.604 -13.053 1.00 76.56 196 ARG A CA 1
ATOM 1548 C C . ARG A 1 196 ? 21.592 9.122 -12.912 1.00 76.56 196 ARG A C 1
ATOM 1550 O O . ARG A 1 196 ? 21.250 9.867 -13.834 1.00 76.56 196 ARG A O 1
ATOM 1557 N N . PRO A 1 197 ? 22.110 9.601 -11.767 1.00 71.38 197 PRO A N 1
ATOM 1558 C CA . PRO A 1 197 ? 22.429 11.013 -11.624 1.00 71.38 197 PRO A CA 1
ATOM 1559 C C . PRO A 1 197 ? 23.465 11.450 -12.682 1.00 71.38 197 PRO A C 1
ATOM 1561 O O . PRO A 1 197 ? 24.311 10.649 -13.084 1.00 71.38 197 PRO A O 1
ATOM 1564 N N . PRO A 1 198 ? 23.406 12.699 -13.174 1.00 64.69 198 PRO A N 1
ATOM 1565 C CA . PRO A 1 198 ? 24.391 13.202 -14.130 1.00 64.69 198 PRO A CA 1
ATOM 1566 C C . PRO A 1 198 ? 25.796 13.200 -13.502 1.00 64.69 198 PRO A C 1
ATOM 1568 O O . PRO A 1 198 ? 25.961 13.665 -12.376 1.00 64.69 198 PRO A O 1
ATOM 1571 N N . GLY A 1 199 ? 26.795 12.678 -14.227 1.00 58.88 199 GLY A N 1
ATOM 1572 C CA . GLY A 1 199 ? 28.187 12.562 -13.756 1.00 58.88 199 GLY A CA 1
ATOM 1573 C C . GLY A 1 199 ? 28.577 11.207 -13.145 1.00 58.88 199 GLY A C 1
ATOM 1574 O O . GLY A 1 199 ? 29.566 11.133 -12.425 1.00 58.88 199 GLY A O 1
ATOM 1575 N N . THR A 1 200 ? 27.805 10.140 -13.378 1.00 58.69 200 THR A N 1
ATOM 1576 C CA . THR A 1 200 ? 28.190 8.772 -12.987 1.00 58.69 200 THR A CA 1
ATOM 1577 C C . THR A 1 200 ? 29.185 8.170 -13.984 1.00 58.69 200 THR A C 1
ATOM 1579 O O . THR A 1 200 ? 28.757 7.636 -15.012 1.00 58.69 200 THR A O 1
ATOM 1582 N N . ASP A 1 201 ? 30.474 8.211 -13.650 1.00 54.38 201 ASP A N 1
ATOM 1583 C CA . ASP A 1 201 ? 31.537 7.493 -14.367 1.00 54.38 201 ASP A CA 1
ATOM 1584 C C . ASP A 1 201 ? 31.857 6.156 -13.671 1.00 54.38 201 ASP A C 1
ATOM 1586 O O . ASP A 1 201 ? 31.502 5.948 -12.508 1.00 54.38 201 ASP A O 1
ATOM 1590 N N . ALA A 1 202 ? 32.570 5.243 -14.343 1.00 52.00 202 ALA A N 1
ATOM 1591 C CA . ALA A 1 202 ? 32.990 3.948 -13.774 1.00 52.00 202 ALA A CA 1
ATOM 1592 C C . ALA A 1 202 ? 33.801 4.093 -12.461 1.00 52.00 202 ALA A C 1
ATOM 1594 O O . ALA A 1 202 ? 33.798 3.211 -11.601 1.00 52.00 202 ALA A O 1
ATOM 1595 N N . LEU A 1 203 ? 34.450 5.245 -12.258 1.00 44.50 203 LEU A N 1
ATOM 1596 C CA . LEU A 1 203 ? 35.142 5.602 -11.015 1.00 44.50 203 LEU A CA 1
ATOM 1597 C C . LEU A 1 203 ? 34.170 5.872 -9.851 1.00 44.50 203 LEU A C 1
ATOM 1599 O O . LEU A 1 203 ? 34.491 5.573 -8.700 1.00 44.50 203 LEU A O 1
ATOM 1603 N N . SER A 1 204 ? 32.964 6.370 -10.136 1.00 49.22 204 SER A N 1
ATOM 1604 C CA . SER A 1 204 ? 31.896 6.581 -9.152 1.00 49.22 204 SER A CA 1
ATOM 1605 C C . SER A 1 204 ? 31.223 5.273 -8.722 1.00 49.22 204 SER A C 1
ATOM 1607 O O . SER A 1 204 ? 30.733 5.197 -7.599 1.00 49.22 204 SER A O 1
ATOM 1609 N N . GLU A 1 205 ? 31.236 4.225 -9.558 1.00 48.03 205 GLU A N 1
ATOM 1610 C CA . GLU A 1 205 ? 30.817 2.869 -9.156 1.00 48.03 205 GLU A CA 1
ATOM 1611 C C . GLU A 1 205 ? 31.789 2.262 -8.132 1.00 48.03 205 GLU A C 1
ATOM 1613 O O . GLU A 1 205 ? 31.359 1.690 -7.131 1.00 48.03 205 GLU A O 1
ATOM 1618 N N . GLY A 1 206 ? 33.102 2.441 -8.332 1.00 42.78 206 GLY A N 1
ATOM 1619 C CA . GLY A 1 206 ? 34.136 1.998 -7.385 1.00 42.78 206 GLY A CA 1
ATOM 1620 C C . GLY A 1 206 ? 34.204 2.828 -6.095 1.00 42.78 206 GLY A C 1
ATOM 1621 O O . GLY A 1 206 ? 34.606 2.315 -5.047 1.00 42.78 206 GLY A O 1
ATOM 1622 N N . GLN A 1 207 ? 33.783 4.096 -6.159 1.00 41.94 207 GLN A N 1
ATOM 1623 C CA . GLN A 1 207 ? 33.658 5.018 -5.025 1.00 41.94 207 GLN A CA 1
ATOM 1624 C C . GLN A 1 207 ? 32.249 5.065 -4.423 1.00 41.94 207 GLN A C 1
ATOM 1626 O O . GLN A 1 207 ? 32.007 5.881 -3.530 1.00 41.94 207 GLN A O 1
ATOM 1631 N N . ALA A 1 208 ? 31.326 4.198 -4.857 1.00 45.47 208 ALA A N 1
ATOM 1632 C CA . ALA A 1 208 ? 30.046 4.051 -4.185 1.00 45.47 208 ALA A CA 1
ATOM 1633 C C . ALA A 1 208 ? 30.328 3.745 -2.698 1.00 45.47 208 ALA A C 1
ATOM 1635 O O . ALA A 1 208 ? 30.951 2.723 -2.375 1.00 45.47 208 ALA A O 1
ATOM 1636 N N . PRO A 1 209 ? 29.917 4.621 -1.761 1.00 48.62 209 PRO A N 1
ATOM 1637 C CA . PRO A 1 209 ? 30.350 4.549 -0.368 1.00 48.62 209 PRO A CA 1
ATOM 1638 C C . PRO A 1 209 ? 29.796 3.325 0.375 1.00 48.62 209 PRO A C 1
ATOM 1640 O O . PRO A 1 209 ? 30.137 3.108 1.530 1.00 48.62 209 PRO A O 1
ATOM 1643 N N . SER A 1 210 ? 28.989 2.485 -0.281 1.00 46.75 210 SER A N 1
ATOM 1644 C CA . SER A 1 210 ? 28.524 1.209 0.259 1.00 46.75 210 SER A CA 1
ATOM 1645 C C . SER A 1 210 ? 29.564 0.088 0.216 1.00 46.75 210 SER A C 1
ATOM 1647 O O . SER A 1 210 ? 29.383 -0.895 0.930 1.00 46.75 210 SER A O 1
ATOM 1649 N N . HIS A 1 211 ? 30.624 0.196 -0.595 1.00 48.09 211 HIS A N 1
ATOM 1650 C CA . HIS A 1 211 ? 31.625 -0.873 -0.696 1.00 48.09 211 HIS A CA 1
ATOM 1651 C C . HIS A 1 211 ? 33.007 -0.506 -0.148 1.00 48.09 211 HIS A C 1
ATOM 1653 O O . HIS A 1 211 ? 33.640 -1.387 0.420 1.00 48.09 211 HIS A O 1
ATOM 1659 N N . ASN A 1 212 ? 33.452 0.757 -0.227 1.00 46.84 212 ASN A N 1
ATOM 1660 C CA . ASN A 1 212 ? 34.827 1.119 0.162 1.00 46.84 212 ASN A CA 1
ATOM 1661 C C . ASN A 1 212 ? 34.994 2.432 0.957 1.00 46.84 212 ASN A C 1
ATOM 1663 O O . ASN A 1 212 ? 36.119 2.742 1.346 1.00 46.84 212 ASN A O 1
ATOM 1667 N N . ALA A 1 213 ? 33.938 3.212 1.228 1.00 49.06 213 ALA A N 1
ATOM 1668 C CA . ALA A 1 213 ? 34.077 4.479 1.959 1.00 49.06 213 ALA A CA 1
ATOM 1669 C C . ALA A 1 213 ? 33.505 4.397 3.383 1.00 49.06 213 ALA A C 1
ATOM 1671 O O . ALA A 1 213 ? 32.416 3.884 3.607 1.00 49.06 213 ALA A O 1
ATOM 1672 N N . LEU A 1 214 ? 34.224 4.968 4.352 1.00 51.84 214 LEU A N 1
ATOM 1673 C CA . LEU A 1 214 ? 33.877 5.000 5.784 1.00 51.84 214 LEU A CA 1
ATOM 1674 C C . LEU A 1 214 ? 32.649 5.871 6.139 1.00 51.84 214 LEU A C 1
ATOM 1676 O O . LEU A 1 214 ? 32.296 5.976 7.312 1.00 51.84 214 LEU A O 1
ATOM 1680 N N . TYR A 1 215 ? 31.988 6.493 5.160 1.00 45.53 215 TYR A N 1
ATOM 1681 C CA . TYR A 1 215 ? 30.818 7.346 5.378 1.00 45.53 215 TYR A CA 1
ATOM 1682 C C . TYR A 1 215 ? 29.527 6.546 5.176 1.00 45.53 215 TYR A C 1
ATOM 1684 O O . TYR A 1 215 ? 28.897 6.588 4.123 1.00 45.53 215 TYR A O 1
ATOM 1692 N N . GLY A 1 216 ? 29.142 5.802 6.212 1.00 46.50 216 GLY A N 1
ATOM 1693 C CA . GLY A 1 216 ? 27.910 5.009 6.273 1.00 46.50 216 GLY A CA 1
ATOM 1694 C C . GLY A 1 216 ? 26.653 5.792 6.672 1.00 46.50 216 GLY A C 1
ATOM 1695 O O . GLY A 1 216 ? 25.728 5.189 7.209 1.00 46.50 216 GLY A O 1
ATOM 1696 N N . ASP A 1 217 ? 26.599 7.109 6.447 1.00 37.91 217 ASP A N 1
ATOM 1697 C CA . ASP A 1 217 ? 25.445 7.923 6.846 1.00 37.91 217 ASP A CA 1
ATOM 1698 C C . ASP A 1 217 ? 24.451 8.129 5.692 1.00 37.91 217 ASP A C 1
ATOM 1700 O O . ASP A 1 217 ? 24.567 9.023 4.857 1.00 37.91 217 ASP A O 1
ATOM 1704 N N . GLY A 1 218 ? 23.433 7.264 5.680 1.00 47.59 218 GLY A N 1
ATOM 1705 C CA . GLY A 1 218 ? 22.016 7.645 5.586 1.00 47.59 218 GLY A CA 1
ATOM 1706 C C . GLY A 1 218 ? 21.429 8.151 4.266 1.00 47.59 218 GLY A C 1
ATOM 1707 O O . GLY A 1 218 ? 20.257 7.882 4.012 1.00 47.59 218 GLY A O 1
ATOM 1708 N N . THR A 1 219 ? 22.173 8.831 3.403 1.00 47.19 219 THR A N 1
ATOM 1709 C CA . THR A 1 219 ? 21.678 9.318 2.107 1.00 47.19 219 THR A CA 1
ATOM 1710 C C . THR A 1 219 ? 22.863 9.519 1.179 1.00 47.19 219 THR A C 1
ATOM 1712 O O . THR A 1 219 ? 23.580 10.510 1.300 1.00 47.19 219 THR A O 1
ATOM 1715 N N . LEU A 1 220 ? 23.063 8.591 0.239 1.00 51.91 220 LEU A N 1
ATOM 1716 C CA . LEU A 1 220 ? 23.982 8.816 -0.876 1.00 51.91 220 LEU A CA 1
ATOM 1717 C C . LEU A 1 220 ? 23.595 10.149 -1.548 1.00 51.91 220 LEU A C 1
ATOM 1719 O O . LEU A 1 220 ? 22.406 10.333 -1.837 1.00 51.91 220 LEU A O 1
ATOM 1723 N N . PRO A 1 221 ? 24.529 11.077 -1.817 1.00 47.00 221 PRO A N 1
ATOM 1724 C CA . PRO A 1 221 ? 24.248 12.196 -2.707 1.00 47.00 221 PRO A CA 1
ATOM 1725 C C . PRO A 1 221 ? 23.896 11.609 -4.082 1.00 47.00 221 PRO A C 1
ATOM 1727 O O . PRO A 1 221 ? 24.748 11.049 -4.762 1.00 47.00 221 PRO A O 1
ATOM 1730 N N . GLY A 1 222 ? 22.609 11.643 -4.439 1.00 56.75 222 GLY A N 1
ATOM 1731 C CA . GLY A 1 222 ? 22.076 11.001 -5.646 1.00 56.75 222 GLY A CA 1
ATOM 1732 C C . GLY A 1 222 ? 21.298 9.695 -5.428 1.00 56.75 222 GLY A C 1
ATOM 1733 O O . GLY A 1 222 ? 20.839 9.117 -6.409 1.00 56.75 222 GLY A O 1
ATOM 1734 N N . ALA A 1 223 ? 21.094 9.226 -4.187 1.00 64.31 223 ALA A N 1
ATOM 1735 C CA . ALA A 1 223 ? 20.152 8.128 -3.948 1.00 64.31 223 ALA A CA 1
ATOM 1736 C C . ALA A 1 223 ? 18.701 8.572 -4.198 1.00 64.31 223 ALA A C 1
ATOM 1738 O O . ALA A 1 223 ? 18.303 9.660 -3.766 1.00 64.31 223 ALA A O 1
ATOM 1739 N N . PRO A 1 224 ? 17.876 7.704 -4.808 1.00 74.06 224 PRO A N 1
ATOM 1740 C CA . PRO A 1 224 ? 16.454 7.962 -4.969 1.00 74.06 224 PRO A CA 1
ATOM 1741 C C . PRO A 1 224 ? 15.776 8.105 -3.602 1.00 74.06 224 PRO A C 1
ATOM 1743 O O . PRO A 1 224 ? 15.911 7.265 -2.708 1.00 74.06 224 PRO A O 1
ATOM 1746 N N . THR A 1 225 ? 14.995 9.170 -3.444 1.00 83.56 225 THR A N 1
ATOM 1747 C CA . THR A 1 225 ? 14.205 9.411 -2.231 1.00 83.56 225 THR A CA 1
ATOM 1748 C C . THR A 1 22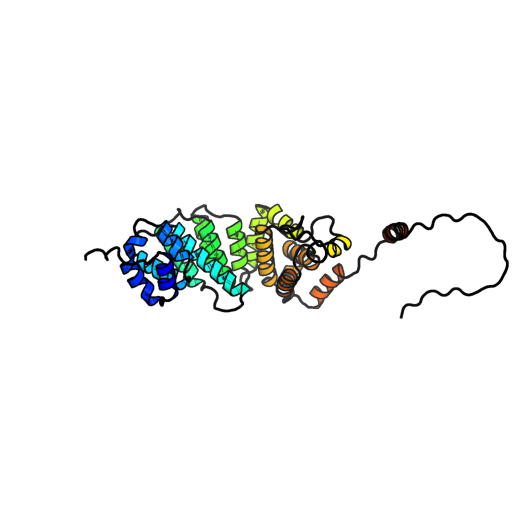5 ? 13.175 8.292 -2.012 1.00 83.56 225 THR A C 1
ATOM 1750 O O . THR A 1 225 ? 12.740 7.623 -2.950 1.00 83.56 225 THR A O 1
ATOM 1753 N N . ALA A 1 226 ? 12.711 8.090 -0.773 1.00 83.00 226 ALA A N 1
ATOM 1754 C CA . ALA A 1 226 ? 11.673 7.096 -0.466 1.00 83.00 226 ALA A CA 1
ATOM 1755 C C . ALA A 1 226 ? 10.408 7.164 -1.367 1.00 83.00 226 ALA A C 1
ATOM 1757 O O . ALA A 1 226 ? 9.936 6.101 -1.787 1.00 83.00 226 ALA A O 1
ATOM 1758 N N . PRO A 1 227 ? 9.840 8.346 -1.704 1.00 83.62 227 PRO A N 1
ATOM 1759 C CA . PRO A 1 227 ? 8.731 8.429 -2.657 1.00 83.62 227 PRO A CA 1
ATOM 1760 C C . PRO A 1 227 ? 9.137 8.087 -4.101 1.00 83.62 227 PRO A C 1
ATOM 1762 O O . PRO A 1 227 ? 8.367 7.410 -4.780 1.00 83.62 227 PRO A O 1
ATOM 1765 N N . GLN A 1 228 ? 10.335 8.471 -4.557 1.00 87.88 228 GLN A N 1
ATOM 1766 C CA . GLN A 1 228 ? 10.846 8.083 -5.882 1.00 87.88 228 GLN A CA 1
ATOM 1767 C C . GLN A 1 228 ? 11.044 6.567 -5.971 1.00 87.88 228 GLN A C 1
ATOM 1769 O O . GLN A 1 228 ? 10.593 5.942 -6.925 1.00 87.88 228 GLN A O 1
ATOM 1774 N N . MET A 1 229 ? 11.598 5.939 -4.931 1.00 88.62 229 MET A N 1
ATOM 1775 C CA . MET A 1 229 ? 11.713 4.481 -4.847 1.00 88.62 229 MET A CA 1
ATOM 1776 C C . MET A 1 229 ? 10.361 3.773 -4.897 1.00 88.62 229 MET A C 1
ATOM 1778 O O . MET A 1 229 ? 10.250 2.686 -5.465 1.00 88.62 229 MET A O 1
ATOM 1782 N N . HIS A 1 230 ? 9.322 4.366 -4.308 1.00 89.31 230 HIS A N 1
ATOM 1783 C CA . HIS A 1 230 ? 7.965 3.839 -4.421 1.00 89.31 230 HIS A CA 1
ATOM 1784 C C . HIS A 1 230 ? 7.469 3.893 -5.869 1.00 89.31 230 HIS A C 1
ATOM 1786 O O . HIS A 1 230 ? 7.025 2.874 -6.391 1.00 89.31 230 HIS A O 1
ATOM 1792 N N . ILE A 1 231 ? 7.629 5.034 -6.545 1.00 89.50 231 ILE A N 1
ATOM 1793 C CA . ILE A 1 231 ? 7.272 5.199 -7.963 1.00 89.50 231 ILE A CA 1
ATOM 1794 C C . ILE A 1 231 ? 8.040 4.198 -8.836 1.00 89.50 231 ILE A C 1
ATOM 1796 O O . ILE A 1 231 ? 7.431 3.489 -9.632 1.00 89.50 231 ILE A O 1
ATOM 1800 N N . LEU A 1 232 ? 9.350 4.053 -8.637 1.00 89.81 232 LEU A N 1
ATOM 1801 C CA . LEU A 1 232 ? 10.187 3.102 -9.372 1.00 89.81 232 LEU A CA 1
ATOM 1802 C C . LEU A 1 232 ? 9.741 1.648 -9.169 1.00 89.81 232 LEU A C 1
ATOM 1804 O O . LEU A 1 232 ? 9.692 0.882 -10.127 1.00 89.81 232 LEU A O 1
ATOM 1808 N N . ARG A 1 233 ? 9.335 1.267 -7.951 1.00 90.44 233 ARG A N 1
ATOM 1809 C CA . ARG A 1 233 ? 8.736 -0.055 -7.697 1.00 90.44 233 ARG A CA 1
ATOM 1810 C C . ARG A 1 233 ? 7.415 -0.230 -8.438 1.00 90.44 233 ARG A C 1
ATOM 1812 O O . ARG A 1 233 ? 7.199 -1.285 -9.023 1.00 90.44 233 ARG A O 1
ATOM 1819 N N . THR A 1 234 ? 6.554 0.789 -8.457 1.00 89.12 234 THR A N 1
ATOM 1820 C CA . THR A 1 234 ? 5.297 0.719 -9.221 1.00 89.12 234 THR A CA 1
ATOM 1821 C C . THR A 1 234 ? 5.543 0.624 -10.727 1.00 89.12 234 THR A C 1
ATOM 1823 O O . THR A 1 234 ? 4.896 -0.186 -11.385 1.00 89.12 234 THR A O 1
ATOM 1826 N N . LEU A 1 235 ? 6.523 1.360 -11.265 1.00 90.50 235 LEU A N 1
ATOM 1827 C CA . LEU A 1 235 ? 6.942 1.247 -12.663 1.00 90.50 235 LEU A CA 1
ATOM 1828 C C . LEU A 1 235 ? 7.459 -0.157 -12.965 1.00 90.50 235 LEU A C 1
ATOM 1830 O O . LEU A 1 235 ? 7.054 -0.740 -13.964 1.00 90.50 235 LEU A O 1
ATOM 1834 N N . ASN A 1 236 ? 8.268 -0.732 -12.073 1.00 91.62 236 ASN A N 1
ATOM 1835 C CA . ASN A 1 236 ? 8.760 -2.096 -12.223 1.00 91.62 236 ASN A CA 1
ATOM 1836 C C . ASN A 1 236 ? 7.620 -3.121 -12.286 1.00 91.62 236 ASN A C 1
ATOM 1838 O O . ASN A 1 236 ? 7.609 -3.995 -13.145 1.00 91.62 236 ASN A O 1
ATOM 1842 N N . GLU A 1 237 ? 6.634 -2.995 -11.396 1.00 89.50 237 GLU A N 1
ATOM 1843 C CA . GLU A 1 237 ? 5.460 -3.868 -11.387 1.00 89.50 237 GLU A CA 1
ATOM 1844 C C . GLU A 1 237 ? 4.629 -3.727 -12.670 1.00 89.50 237 GLU A C 1
ATOM 1846 O O . GLU A 1 237 ? 4.169 -4.731 -13.215 1.00 89.50 237 GLU A O 1
ATOM 1851 N N . VAL A 1 238 ? 4.458 -2.502 -13.179 1.00 89.94 238 VAL A N 1
ATOM 1852 C CA . VAL A 1 238 ? 3.739 -2.249 -14.435 1.00 89.94 238 VAL A CA 1
ATOM 1853 C C . VAL A 1 238 ? 4.512 -2.804 -15.629 1.00 89.94 238 VAL A C 1
ATOM 1855 O O . VAL A 1 238 ? 3.924 -3.515 -16.438 1.00 89.94 238 VAL A O 1
ATOM 1858 N N . VAL A 1 239 ? 5.820 -2.557 -15.725 1.00 89.81 239 VAL A N 1
ATOM 1859 C CA . VAL A 1 239 ? 6.675 -3.084 -16.802 1.00 89.81 239 VAL A CA 1
ATOM 1860 C C . VAL A 1 239 ? 6.669 -4.613 -16.804 1.00 89.81 239 VAL A C 1
ATOM 1862 O O . VAL A 1 239 ? 6.490 -5.207 -17.863 1.00 89.81 239 VAL A O 1
ATOM 1865 N N . ALA A 1 240 ? 6.738 -5.248 -15.631 1.00 88.38 240 ALA A N 1
ATOM 1866 C CA . ALA A 1 240 ? 6.624 -6.701 -15.499 1.00 88.38 240 ALA A CA 1
ATOM 1867 C C . ALA A 1 240 ? 5.258 -7.250 -15.967 1.00 88.38 240 ALA A C 1
ATOM 1869 O O . ALA A 1 240 ? 5.148 -8.401 -16.391 1.00 88.38 240 ALA A O 1
ATOM 1870 N N . ALA A 1 241 ? 4.190 -6.450 -15.898 1.00 87.81 241 ALA A N 1
ATOM 1871 C CA . ALA A 1 241 ? 2.860 -6.849 -16.353 1.00 87.81 241 ALA A CA 1
ATOM 1872 C C . ALA A 1 241 ? 2.629 -6.624 -17.860 1.00 87.81 241 ALA A C 1
ATOM 1874 O O . ALA A 1 241 ? 1.818 -7.340 -18.456 1.00 87.81 241 ALA A O 1
ATOM 1875 N N . VAL A 1 242 ? 3.314 -5.651 -18.466 1.00 89.12 242 VAL A N 1
ATOM 1876 C CA . VAL A 1 242 ? 3.140 -5.224 -19.864 1.00 89.12 242 VAL A CA 1
ATOM 1877 C C . VAL A 1 242 ? 3.731 -6.257 -20.843 1.00 89.12 242 VAL A C 1
ATOM 1879 O O . VAL A 1 242 ? 4.784 -6.836 -20.580 1.00 89.12 242 VAL A O 1
ATOM 1882 N N . PRO A 1 243 ? 3.090 -6.505 -22.005 1.00 89.12 243 PRO A N 1
ATOM 1883 C CA . PRO A 1 243 ? 3.663 -7.362 -23.040 1.00 89.12 243 PRO A CA 1
ATOM 1884 C C . PRO A 1 243 ? 5.004 -6.824 -23.572 1.00 89.12 243 PRO A C 1
ATOM 1886 O O . PRO A 1 243 ? 5.122 -5.623 -23.830 1.00 89.12 243 PRO A O 1
ATOM 1889 N N . PRO A 1 244 ? 5.988 -7.693 -23.867 1.00 83.94 244 PRO A N 1
ATOM 1890 C CA . PRO A 1 244 ? 7.353 -7.269 -24.195 1.00 83.94 244 PRO A CA 1
ATOM 1891 C C . PRO A 1 244 ? 7.437 -6.386 -25.447 1.00 83.94 244 PRO A C 1
ATOM 1893 O O . PRO A 1 244 ? 8.254 -5.473 -25.510 1.00 83.94 244 PRO A O 1
ATOM 1896 N N . ARG A 1 245 ? 6.549 -6.596 -26.430 1.00 86.44 245 ARG A N 1
ATOM 1897 C CA . ARG A 1 245 ? 6.481 -5.758 -27.640 1.00 86.44 245 ARG A CA 1
ATOM 1898 C C . ARG A 1 245 ? 6.164 -4.297 -27.317 1.00 86.44 245 ARG A C 1
ATOM 1900 O O . ARG A 1 245 ? 6.765 -3.403 -27.895 1.00 86.44 245 ARG A O 1
ATOM 1907 N N . VAL A 1 246 ? 5.237 -4.070 -26.387 1.00 86.81 246 VAL A N 1
ATOM 1908 C CA . VAL A 1 246 ? 4.821 -2.723 -25.979 1.00 86.81 246 VAL A CA 1
ATOM 1909 C C . VAL A 1 246 ? 5.856 -2.111 -25.041 1.00 86.81 246 VAL A C 1
ATOM 1911 O O . VAL A 1 246 ? 6.163 -0.931 -25.171 1.00 86.81 246 VAL A O 1
ATOM 1914 N N . ALA A 1 247 ? 6.444 -2.911 -24.147 1.00 84.88 247 ALA A N 1
ATOM 1915 C CA . ALA A 1 247 ? 7.476 -2.445 -23.224 1.00 84.88 247 ALA A CA 1
ATOM 1916 C C . ALA A 1 247 ? 8.704 -1.861 -23.949 1.00 84.88 247 ALA A C 1
ATOM 1918 O O . ALA A 1 247 ? 9.257 -0.863 -23.498 1.00 84.88 247 ALA A O 1
ATOM 1919 N N . LEU A 1 248 ? 9.098 -2.444 -25.088 1.00 84.31 248 LEU A N 1
ATOM 1920 C CA . LEU A 1 248 ? 10.229 -1.961 -25.890 1.00 84.31 248 LEU A CA 1
ATOM 1921 C C . LEU A 1 248 ? 9.886 -0.749 -26.771 1.00 84.31 248 LEU A C 1
ATOM 1923 O O . LEU A 1 248 ? 10.773 0.029 -27.099 1.00 84.31 248 LEU A O 1
ATOM 1927 N N . GLN A 1 249 ? 8.619 -0.582 -27.157 1.00 88.06 249 GLN A N 1
ATOM 1928 C CA . GLN A 1 249 ? 8.170 0.537 -27.997 1.00 88.06 249 GLN A CA 1
ATOM 1929 C C . GLN A 1 249 ? 7.805 1.781 -27.181 1.00 88.06 249 GLN A C 1
ATOM 1931 O O . GLN A 1 249 ? 7.940 2.904 -27.662 1.00 88.06 249 GLN A O 1
ATOM 1936 N N . HIS A 1 250 ? 7.305 1.597 -25.958 1.00 87.50 250 HIS A N 1
ATOM 1937 C CA . HIS A 1 250 ? 6.816 2.699 -25.142 1.00 87.50 250 HIS A CA 1
ATOM 1938 C C . HIS A 1 250 ? 7.984 3.461 -24.487 1.00 87.50 250 HIS A C 1
ATOM 1940 O O . HIS A 1 250 ? 8.764 2.848 -23.752 1.00 87.50 250 HIS A O 1
ATOM 1946 N N . PRO A 1 251 ? 8.079 4.796 -24.642 1.00 84.94 251 PRO A N 1
ATOM 1947 C CA . PRO A 1 251 ? 9.244 5.570 -24.203 1.00 84.94 251 PRO A CA 1
ATOM 1948 C C . PRO A 1 251 ? 9.470 5.511 -22.687 1.00 84.94 251 PRO A C 1
ATOM 1950 O O . PRO A 1 251 ? 10.610 5.403 -22.247 1.00 84.94 251 PRO A O 1
ATOM 1953 N N . LEU A 1 252 ? 8.401 5.506 -21.876 1.00 86.38 252 LEU A N 1
ATOM 1954 C CA . LEU A 1 252 ? 8.532 5.380 -20.415 1.00 86.38 252 LEU A CA 1
ATOM 1955 C C . LEU A 1 252 ? 9.084 4.013 -19.985 1.00 86.38 252 LEU A C 1
ATOM 1957 O O . LEU A 1 252 ? 9.906 3.946 -19.077 1.00 86.38 252 LEU A O 1
ATOM 1961 N N . CYS A 1 253 ? 8.645 2.928 -20.630 1.00 86.69 253 CYS A N 1
ATOM 1962 C CA . CYS A 1 253 ? 9.077 1.575 -20.285 1.00 86.69 253 CYS A CA 1
ATOM 1963 C C . CYS A 1 253 ? 10.510 1.335 -20.758 1.00 86.69 253 CYS A C 1
ATOM 1965 O O . CYS A 1 253 ? 11.324 0.829 -19.991 1.00 86.69 253 CYS A O 1
ATOM 1967 N N . HIS A 1 254 ? 10.828 1.762 -21.982 1.00 87.38 254 HIS A N 1
ATOM 1968 C CA . HIS A 1 254 ? 12.177 1.688 -22.524 1.00 87.38 254 HIS A CA 1
ATOM 1969 C C . HIS A 1 254 ? 13.163 2.511 -21.684 1.00 87.38 254 HIS A C 1
ATOM 1971 O O . HIS A 1 254 ? 14.177 1.974 -21.257 1.00 87.38 254 HIS A O 1
ATOM 1977 N N . SER A 1 255 ? 12.830 3.768 -21.361 1.00 86.81 255 SER A N 1
ATOM 1978 C CA . SER A 1 255 ? 13.658 4.619 -20.496 1.00 86.81 255 SER A CA 1
ATOM 1979 C C . SER A 1 255 ? 13.850 4.008 -19.105 1.00 86.81 255 SER A C 1
ATOM 1981 O O . SER A 1 255 ? 14.966 3.948 -18.602 1.00 86.81 255 SER A O 1
ATOM 1983 N N . PHE A 1 256 ? 12.796 3.470 -18.487 1.00 88.25 256 PHE A N 1
ATOM 1984 C CA . PHE A 1 256 ? 12.937 2.785 -17.203 1.00 88.25 256 PHE A CA 1
ATOM 1985 C C . PHE A 1 256 ? 13.862 1.560 -17.292 1.00 88.25 256 PHE A C 1
ATOM 1987 O O . PHE A 1 256 ? 14.742 1.409 -16.449 1.00 88.25 256 PHE A O 1
ATOM 1994 N N . LEU A 1 257 ? 13.701 0.710 -18.312 1.00 87.00 257 LEU A N 1
ATOM 1995 C CA . LEU A 1 257 ? 14.534 -0.480 -18.504 1.00 87.00 257 LEU A CA 1
ATOM 1996 C C . LEU A 1 257 ? 16.007 -0.111 -18.704 1.00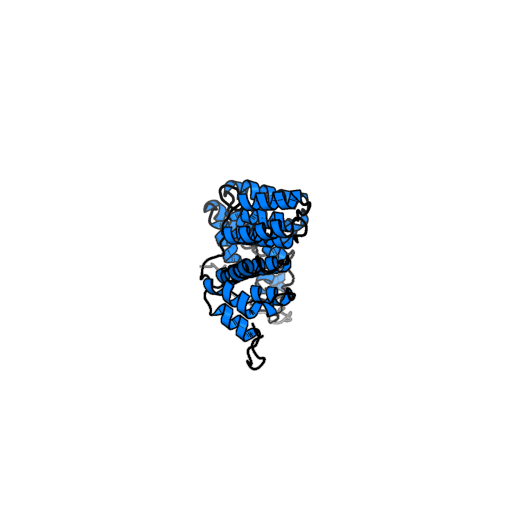 87.00 257 LEU A C 1
ATOM 1998 O O . LEU A 1 257 ? 16.866 -0.688 -18.045 1.00 87.00 257 LEU A O 1
ATOM 2002 N N . THR A 1 258 ? 16.309 0.877 -19.546 1.00 85.06 258 THR A N 1
ATOM 2003 C CA . THR A 1 258 ? 17.691 1.313 -19.789 1.00 85.06 258 THR A CA 1
ATOM 2004 C C . THR A 1 258 ? 18.351 1.881 -18.532 1.00 85.06 258 THR A C 1
ATOM 2006 O O . THR A 1 258 ? 19.478 1.509 -18.203 1.00 85.06 258 THR A O 1
ATOM 2009 N N . HIS A 1 259 ? 17.633 2.711 -17.770 1.00 86.62 259 HIS A N 1
ATOM 2010 C CA . HIS A 1 259 ? 18.139 3.280 -16.518 1.00 86.62 259 HIS A CA 1
ATOM 2011 C C . HIS A 1 259 ? 18.270 2.234 -15.402 1.00 86.62 259 HIS A C 1
ATOM 2013 O O . HIS A 1 259 ? 19.164 2.347 -14.569 1.00 86.62 259 HIS A O 1
ATOM 2019 N N . LEU A 1 260 ? 17.422 1.199 -15.381 1.00 85.19 260 LEU A N 1
ATOM 2020 C CA . LEU A 1 260 ? 17.504 0.098 -14.417 1.00 85.19 260 LEU A CA 1
ATOM 2021 C C . LEU A 1 260 ? 18.732 -0.793 -14.671 1.00 85.19 260 LEU A C 1
ATOM 2023 O O . LEU A 1 260 ? 19.409 -1.196 -13.725 1.00 85.19 260 LEU A O 1
ATOM 2027 N N . MET A 1 261 ? 19.048 -1.089 -15.937 1.00 82.00 261 MET A N 1
ATOM 2028 C CA . MET A 1 261 ? 20.240 -1.871 -16.298 1.00 82.00 261 MET A CA 1
ATOM 2029 C C . MET A 1 261 ? 21.521 -1.129 -15.895 1.00 82.00 261 MET A C 1
ATOM 2031 O O . MET A 1 261 ? 22.386 -1.692 -15.216 1.00 82.00 261 MET A O 1
ATOM 2035 N N . ALA A 1 262 ? 21.587 0.161 -16.229 1.00 76.94 262 ALA A N 1
ATOM 2036 C CA . ALA A 1 262 ? 22.720 1.040 -15.955 1.00 76.94 262 ALA A CA 1
ATOM 2037 C C . ALA A 1 262 ? 22.697 1.679 -14.551 1.00 76.94 262 ALA A C 1
ATOM 2039 O O . ALA A 1 262 ? 23.460 2.603 -14.290 1.00 76.94 262 ALA A O 1
ATOM 2040 N N . SER A 1 263 ? 21.817 1.240 -13.639 1.00 79.75 263 SER A N 1
ATOM 2041 C CA . SER A 1 263 ? 21.687 1.897 -12.335 1.00 79.75 263 SER A CA 1
ATOM 2042 C C . SER A 1 263 ? 22.915 1.638 -11.462 1.00 79.75 263 SER A C 1
ATOM 2044 O O . SER A 1 263 ? 23.235 0.472 -11.190 1.00 79.75 263 SER A O 1
ATOM 2046 N N . THR A 1 264 ? 23.514 2.708 -10.948 1.00 72.25 264 THR A N 1
ATOM 2047 C CA . THR A 1 264 ? 24.657 2.677 -10.017 1.00 72.25 264 THR A CA 1
ATOM 2048 C C . THR A 1 264 ? 24.288 3.178 -8.618 1.00 72.25 264 THR A C 1
ATOM 2050 O O . THR A 1 264 ? 25.029 2.966 -7.665 1.00 72.25 264 THR A O 1
ATOM 2053 N N . SER A 1 265 ? 23.107 3.793 -8.468 1.00 73.06 265 SER A N 1
ATOM 2054 C CA . SER A 1 265 ? 22.624 4.367 -7.205 1.00 73.06 265 SER A CA 1
ATOM 2055 C C . SER A 1 265 ? 21.869 3.381 -6.302 1.00 73.06 265 SER A C 1
ATOM 2057 O O . SER A 1 265 ? 21.631 3.672 -5.128 1.00 73.06 265 SER A O 1
ATOM 2059 N N . LEU A 1 266 ? 21.471 2.216 -6.827 1.00 76.25 266 LEU A N 1
ATOM 2060 C CA . LEU A 1 266 ? 20.711 1.199 -6.094 1.00 76.25 266 LEU A CA 1
ATOM 2061 C C . LEU A 1 266 ? 21.620 0.137 -5.468 1.00 76.25 266 LEU A C 1
ATOM 2063 O O . LEU A 1 266 ? 22.567 -0.330 -6.092 1.00 76.25 266 LEU A O 1
ATOM 2067 N N . ALA A 1 267 ? 21.246 -0.335 -4.274 1.00 79.44 267 ALA A N 1
ATOM 2068 C CA . ALA A 1 267 ? 21.867 -1.509 -3.666 1.00 79.44 267 ALA A CA 1
ATOM 2069 C C . ALA A 1 267 ? 21.718 -2.748 -4.578 1.00 79.44 267 ALA A C 1
ATOM 2071 O O . ALA A 1 267 ? 20.634 -2.951 -5.148 1.00 79.44 267 ALA A O 1
ATOM 2072 N N . PRO A 1 268 ? 22.750 -3.608 -4.680 1.00 79.12 268 PRO A N 1
ATOM 2073 C CA . PRO A 1 268 ? 22.777 -4.718 -5.634 1.00 79.12 268 PRO A CA 1
ATOM 2074 C C . PRO A 1 268 ? 21.623 -5.705 -5.424 1.00 79.12 268 PRO A C 1
ATOM 2076 O O . PRO A 1 268 ? 21.021 -6.154 -6.398 1.00 79.12 268 PRO A O 1
ATOM 2079 N N . ASP A 1 269 ? 21.229 -5.963 -4.173 1.00 84.12 269 ASP A N 1
ATOM 2080 C CA . ASP A 1 269 ? 20.109 -6.855 -3.847 1.00 84.12 269 ASP A CA 1
ATOM 2081 C C . ASP A 1 269 ? 18.774 -6.342 -4.398 1.00 84.12 269 ASP A C 1
ATOM 2083 O O . ASP A 1 269 ? 17.971 -7.099 -4.948 1.00 84.12 269 ASP A O 1
ATOM 2087 N N . VAL A 1 270 ? 18.529 -5.036 -4.265 1.00 82.50 270 VAL A N 1
ATOM 2088 C CA . VAL A 1 270 ? 17.299 -4.398 -4.750 1.00 82.50 270 VAL A CA 1
ATOM 2089 C C . VAL A 1 270 ? 17.323 -4.321 -6.273 1.00 82.50 270 VAL A C 1
ATOM 2091 O O . VAL A 1 270 ? 16.313 -4.620 -6.909 1.00 82.50 270 VAL A O 1
ATOM 2094 N N . LYS A 1 271 ? 18.477 -3.988 -6.865 1.00 86.44 271 LYS A N 1
ATOM 2095 C CA . LYS A 1 271 ? 18.678 -3.979 -8.319 1.00 86.44 271 LYS A CA 1
ATOM 2096 C C . LYS A 1 271 ? 18.386 -5.357 -8.916 1.00 86.44 271 LYS A C 1
ATOM 2098 O O . LYS A 1 271 ? 17.587 -5.453 -9.843 1.00 86.44 271 LYS A O 1
ATOM 2103 N N . ALA A 1 272 ? 18.945 -6.423 -8.344 1.00 85.38 272 ALA A N 1
ATOM 2104 C CA . ALA A 1 272 ? 18.718 -7.793 -8.795 1.00 85.38 272 ALA A CA 1
ATOM 2105 C C . ALA A 1 272 ? 17.235 -8.191 -8.710 1.00 85.38 272 ALA A C 1
ATOM 2107 O O . ALA A 1 272 ? 16.694 -8.756 -9.659 1.00 85.38 272 ALA A O 1
ATOM 2108 N N . GLN A 1 273 ? 16.541 -7.849 -7.619 1.00 87.75 273 GLN A N 1
ATOM 2109 C CA . GLN A 1 273 ? 15.105 -8.128 -7.471 1.00 87.75 273 GLN A CA 1
ATOM 2110 C C . GLN A 1 273 ? 14.247 -7.386 -8.504 1.00 87.75 273 GLN A C 1
ATOM 2112 O O . GLN A 1 273 ? 13.307 -7.957 -9.054 1.00 87.75 273 GLN A O 1
ATOM 2117 N N . LEU A 1 274 ? 14.553 -6.116 -8.777 1.00 86.38 274 LEU A N 1
ATOM 2118 C CA . LEU A 1 274 ? 13.810 -5.343 -9.770 1.00 86.38 274 LEU A CA 1
ATOM 2119 C C . LEU A 1 274 ? 14.083 -5.855 -11.189 1.00 86.38 274 LEU A C 1
ATOM 2121 O O . LEU A 1 274 ? 13.135 -6.092 -11.934 1.00 86.38 274 LEU A O 1
ATOM 2125 N N . LEU A 1 275 ? 15.351 -6.105 -11.527 1.00 86.94 275 LEU A N 1
ATOM 2126 C CA . LEU A 1 275 ? 15.769 -6.621 -12.832 1.00 86.94 275 LEU A CA 1
ATOM 2127 C C . LEU A 1 275 ? 15.173 -7.990 -13.138 1.00 86.94 275 LEU A C 1
ATOM 2129 O O . LEU A 1 275 ? 14.634 -8.194 -14.222 1.00 86.94 275 LEU A O 1
ATOM 2133 N N . THR A 1 276 ? 15.231 -8.912 -12.178 1.00 88.25 276 THR A N 1
ATOM 2134 C CA . THR A 1 276 ? 14.641 -10.249 -12.340 1.00 88.25 276 THR A CA 1
ATOM 2135 C C . THR A 1 276 ? 13.146 -10.162 -12.621 1.00 88.25 276 THR A C 1
ATOM 2137 O O . THR A 1 276 ? 12.673 -10.810 -13.546 1.00 88.25 276 THR A O 1
ATOM 2140 N N . ALA A 1 277 ? 12.411 -9.303 -11.910 1.00 85.62 277 ALA A N 1
ATOM 2141 C CA . ALA A 1 277 ? 10.986 -9.104 -12.157 1.00 85.62 277 ALA A CA 1
ATOM 2142 C C . ALA A 1 277 ? 10.678 -8.420 -13.507 1.00 85.62 277 ALA A C 1
ATOM 2144 O O . ALA A 1 277 ? 9.685 -8.765 -14.144 1.00 85.62 277 ALA A O 1
ATOM 2145 N N . ALA A 1 278 ? 11.498 -7.461 -13.950 1.00 84.75 278 ALA A N 1
ATOM 2146 C CA . ALA A 1 278 ? 11.283 -6.738 -15.207 1.00 84.75 278 ALA A CA 1
ATOM 2147 C C . ALA A 1 278 ? 11.618 -7.575 -16.451 1.00 84.75 278 ALA A C 1
ATOM 2149 O O . ALA A 1 278 ? 10.936 -7.473 -17.472 1.00 84.75 278 ALA A O 1
ATOM 2150 N N . VAL A 1 279 ? 12.681 -8.382 -16.377 1.00 84.75 279 VAL A N 1
ATOM 2151 C CA . VAL A 1 279 ? 13.236 -9.112 -17.527 1.00 84.75 279 VAL A CA 1
ATOM 2152 C C . VAL A 1 279 ? 12.600 -10.486 -17.724 1.00 84.75 279 VAL A C 1
ATOM 2154 O O . VAL A 1 279 ? 12.652 -11.006 -18.833 1.00 84.75 279 VAL A O 1
ATOM 2157 N N . ASP A 1 280 ? 11.903 -11.026 -16.719 1.00 84.81 280 ASP A N 1
ATOM 2158 C CA . ASP A 1 280 ? 11.261 -12.353 -16.758 1.00 84.81 280 ASP A CA 1
ATOM 2159 C C . ASP A 1 280 ? 10.402 -12.602 -18.014 1.00 84.81 280 ASP A C 1
ATOM 2161 O O . ASP A 1 280 ? 10.341 -13.708 -18.545 1.00 84.81 280 ASP A O 1
ATOM 2165 N N . ARG A 1 281 ? 9.755 -11.555 -18.542 1.00 79.81 281 ARG A N 1
ATOM 2166 C CA . ARG A 1 281 ? 8.869 -11.654 -19.716 1.00 79.81 281 ARG A CA 1
ATOM 2167 C C . ARG A 1 281 ? 9.482 -11.191 -21.033 1.00 79.81 281 ARG A C 1
ATOM 2169 O O . ARG A 1 281 ? 8.817 -11.269 -22.070 1.00 79.81 281 ARG A O 1
ATOM 2176 N N . LEU A 1 282 ? 10.704 -10.671 -21.017 1.00 83.31 282 LEU A N 1
ATOM 2177 C CA . LEU A 1 282 ? 11.375 -10.211 -22.226 1.00 83.31 282 LEU A CA 1
ATOM 2178 C C . LEU A 1 282 ? 11.943 -11.412 -22.998 1.00 83.31 282 LEU A C 1
ATOM 2180 O O . LEU A 1 282 ? 12.509 -12.325 -22.399 1.00 83.31 282 LEU A O 1
ATOM 2184 N N . PRO A 1 283 ? 11.821 -11.439 -24.338 1.00 85.06 283 PRO A N 1
ATOM 2185 C CA . PRO A 1 283 ? 12.459 -12.482 -25.123 1.00 85.06 283 PRO A CA 1
ATOM 2186 C C . PRO A 1 283 ? 13.979 -12.367 -24.983 1.00 85.06 283 PRO A C 1
ATOM 2188 O O . PRO A 1 283 ? 14.530 -11.264 -25.020 1.00 85.06 283 PRO A O 1
ATOM 2191 N N . TRP A 1 284 ? 14.652 -13.515 -24.893 1.00 82.81 284 TRP A N 1
ATOM 2192 C CA . TRP A 1 284 ? 16.098 -13.608 -24.664 1.00 82.81 284 TRP A CA 1
ATOM 2193 C C . TRP A 1 284 ? 16.927 -12.719 -25.602 1.00 82.81 284 TRP A C 1
ATOM 2195 O O . TRP A 1 284 ? 17.824 -12.014 -25.155 1.00 82.81 284 TRP A O 1
ATOM 2205 N N . ALA A 1 285 ? 16.575 -12.675 -26.891 1.00 82.31 285 ALA A N 1
ATOM 2206 C CA . ALA A 1 285 ? 17.270 -11.848 -27.877 1.00 82.31 285 ALA A CA 1
ATOM 2207 C C . ALA A 1 285 ? 17.198 -10.340 -27.568 1.00 82.31 285 ALA A C 1
ATOM 2209 O O . ALA A 1 285 ? 18.199 -9.645 -27.703 1.00 82.31 285 ALA A O 1
ATOM 2210 N N . ALA A 1 286 ? 16.043 -9.835 -27.121 1.00 78.19 286 ALA A N 1
ATOM 2211 C CA . ALA A 1 286 ? 15.891 -8.419 -26.784 1.00 78.19 286 ALA A CA 1
ATOM 2212 C C . ALA A 1 286 ? 16.577 -8.076 -25.456 1.00 78.19 286 ALA A C 1
ATOM 2214 O O . ALA A 1 286 ? 17.180 -7.014 -25.330 1.00 78.19 286 ALA A O 1
ATOM 2215 N N . ALA A 1 287 ? 16.524 -8.986 -24.478 1.00 78.44 287 ALA A N 1
ATOM 2216 C CA . ALA A 1 287 ? 17.245 -8.828 -23.219 1.00 78.44 287 ALA A CA 1
ATOM 2217 C C . ALA A 1 287 ? 18.766 -8.775 -23.446 1.00 78.44 287 ALA A C 1
ATOM 2219 O O . ALA A 1 287 ? 19.432 -7.897 -22.902 1.00 78.44 287 ALA A O 1
ATOM 2220 N N . LEU A 1 288 ? 19.302 -9.654 -24.303 1.00 78.88 288 LEU A N 1
ATOM 2221 C CA . LEU A 1 288 ? 20.711 -9.635 -24.694 1.00 78.88 288 LEU A CA 1
ATOM 2222 C C . LEU A 1 288 ? 21.094 -8.368 -25.453 1.00 78.88 288 LEU A C 1
ATOM 2224 O O . LEU A 1 288 ? 22.130 -7.796 -25.155 1.00 78.88 288 LEU A O 1
ATOM 2228 N N . GLN A 1 289 ? 20.271 -7.900 -26.394 1.00 79.19 289 GLN A N 1
ATOM 2229 C CA . GLN A 1 289 ? 20.547 -6.648 -27.106 1.00 79.19 289 GLN A CA 1
ATOM 2230 C C . GLN A 1 289 ? 20.622 -5.456 -26.150 1.00 79.19 289 GLN A C 1
ATOM 2232 O O . GLN A 1 289 ? 21.549 -4.660 -26.244 1.00 79.19 289 GLN A O 1
ATOM 2237 N N . MET A 1 290 ? 19.692 -5.357 -25.195 1.00 75.62 290 MET A N 1
ATOM 2238 C CA . MET A 1 290 ? 19.755 -4.308 -24.177 1.00 75.62 290 MET A CA 1
ATOM 2239 C C . MET A 1 290 ? 20.992 -4.452 -23.288 1.00 75.62 290 MET A C 1
ATOM 2241 O O . MET A 1 290 ? 21.611 -3.448 -22.975 1.00 75.62 290 MET A O 1
ATOM 2245 N N . LEU A 1 291 ? 21.378 -5.673 -22.908 1.00 77.19 291 LEU A N 1
ATOM 2246 C CA . LEU A 1 291 ? 22.615 -5.911 -22.160 1.00 77.19 291 LEU A CA 1
ATOM 2247 C C . LEU A 1 291 ? 23.848 -5.476 -22.955 1.00 77.19 291 LEU A C 1
ATOM 2249 O O . LEU A 1 291 ? 24.647 -4.715 -22.429 1.00 77.19 291 LEU A O 1
ATOM 2253 N N . MET A 1 292 ? 23.964 -5.891 -24.218 1.00 71.50 292 MET A N 1
ATOM 2254 C CA . MET A 1 292 ? 25.113 -5.596 -25.077 1.00 71.50 292 MET A CA 1
ATOM 2255 C C . MET A 1 292 ? 25.365 -4.095 -25.222 1.00 71.50 292 MET A C 1
ATOM 2257 O O . MET A 1 292 ? 26.505 -3.672 -25.088 1.00 71.50 292 MET A O 1
ATOM 2261 N N . VAL A 1 293 ? 24.307 -3.293 -25.384 1.00 69.25 293 VAL A N 1
ATOM 2262 C CA . VAL A 1 293 ? 24.398 -1.823 -25.482 1.00 69.25 293 VAL A CA 1
ATOM 2263 C C . VAL A 1 293 ? 25.021 -1.175 -24.234 1.00 69.25 293 VAL A C 1
ATOM 2265 O O . VAL A 1 293 ? 25.576 -0.087 -24.333 1.00 69.25 293 VAL A O 1
ATOM 2268 N N . TYR A 1 294 ? 24.951 -1.825 -23.066 1.00 61.31 294 TYR A N 1
ATOM 2269 C CA . TYR A 1 294 ? 25.496 -1.302 -21.804 1.00 61.31 294 TYR A CA 1
ATOM 2270 C C . TYR A 1 294 ? 26.695 -2.092 -21.259 1.00 61.31 294 TYR A C 1
ATOM 2272 O O . TYR A 1 294 ? 27.349 -1.624 -20.333 1.00 61.31 294 TYR A O 1
ATOM 2280 N N . THR A 1 295 ? 26.973 -3.287 -21.788 1.00 55.78 295 THR A N 1
ATOM 2281 C CA . THR A 1 295 ? 28.144 -4.103 -21.426 1.00 55.78 295 THR A CA 1
ATOM 2282 C C . THR A 1 295 ? 29.310 -3.932 -22.386 1.00 55.78 295 THR A C 1
ATOM 2284 O O . THR A 1 295 ? 30.376 -4.476 -22.108 1.00 55.78 295 THR A O 1
ATOM 2287 N N . GLU A 1 296 ? 29.133 -3.235 -23.514 1.00 45.12 296 GLU A N 1
ATOM 2288 C CA . GLU A 1 296 ? 30.286 -2.720 -24.246 1.00 45.12 296 GLU A CA 1
ATOM 2289 C C . GLU A 1 296 ? 31.077 -1.848 -23.263 1.00 45.12 296 GLU A C 1
ATOM 2291 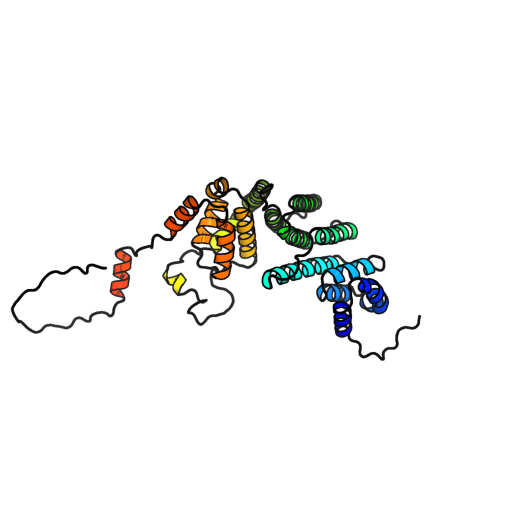O O . GLU A 1 296 ? 30.533 -0.864 -22.755 1.00 45.12 296 GLU A O 1
ATOM 2296 N N . PRO A 1 297 ? 32.306 -2.251 -22.885 1.00 49.34 297 PRO A N 1
ATOM 2297 C CA . PRO A 1 297 ? 33.100 -1.429 -21.999 1.00 49.34 297 PRO A CA 1
ATOM 2298 C C . PRO A 1 297 ? 33.268 -0.090 -22.707 1.00 49.34 297 PRO A C 1
ATOM 2300 O O . PRO A 1 297 ? 33.719 -0.066 -23.854 1.00 49.34 297 PRO A O 1
ATOM 2303 N N . ASN A 1 298 ? 32.924 1.007 -22.029 1.00 50.06 298 ASN A N 1
ATOM 2304 C CA . ASN A 1 298 ? 33.499 2.304 -22.358 1.00 50.06 298 ASN A CA 1
ATOM 2305 C C . ASN A 1 298 ? 35.010 2.146 -22.155 1.00 50.06 298 ASN A C 1
ATOM 2307 O O . ASN A 1 298 ? 35.541 2.358 -21.066 1.00 50.06 298 ASN A O 1
ATOM 2311 N N . LEU A 1 299 ? 35.684 1.623 -23.179 1.00 49.81 299 LEU A N 1
ATOM 2312 C CA . LEU A 1 299 ? 37.120 1.698 -23.309 1.00 49.81 299 LEU A CA 1
ATOM 2313 C C . LEU A 1 299 ? 37.409 3.192 -23.301 1.00 49.81 299 LEU A C 1
ATOM 2315 O O . LEU A 1 299 ? 36.830 3.916 -24.107 1.00 49.81 299 LEU A O 1
ATOM 2319 N N . LEU A 1 300 ? 38.227 3.622 -22.340 1.00 50.19 300 LEU A N 1
ATOM 2320 C CA . LEU A 1 300 ? 38.710 4.997 -22.262 1.00 50.19 300 LEU A CA 1
ATOM 2321 C C . LEU A 1 300 ? 39.127 5.433 -23.670 1.00 50.19 300 LEU A C 1
ATOM 2323 O O . LEU A 1 300 ? 39.836 4.687 -24.359 1.00 50.19 300 LEU A O 1
ATOM 2327 N N . GLU A 1 301 ? 38.658 6.600 -24.099 1.00 60.44 301 GLU A N 1
ATOM 2328 C CA . GLU A 1 301 ? 39.123 7.184 -25.354 1.00 60.44 301 GLU A CA 1
ATOM 2329 C C . GLU A 1 301 ? 40.635 7.450 -25.239 1.00 60.44 301 GLU A C 1
ATOM 2331 O O . GLU A 1 301 ? 41.169 7.605 -24.135 1.00 60.44 301 GLU A O 1
ATOM 2336 N N . ASP A 1 302 ? 41.359 7.463 -26.362 1.00 55.19 302 ASP A N 1
ATOM 2337 C CA . ASP A 1 302 ? 42.827 7.603 -26.357 1.00 55.19 302 ASP A CA 1
ATOM 2338 C C . ASP A 1 302 ? 43.291 8.858 -25.575 1.00 55.19 302 ASP A C 1
ATOM 2340 O O . ASP A 1 302 ? 44.341 8.843 -24.932 1.00 55.19 302 ASP A O 1
ATOM 2344 N N . GLU A 1 303 ? 42.462 9.906 -25.533 1.00 58.28 303 GLU A N 1
ATOM 2345 C CA . GLU A 1 303 ? 42.687 11.146 -24.774 1.00 58.28 303 GLU A CA 1
ATOM 2346 C C . GLU A 1 303 ? 42.581 10.954 -23.244 1.00 58.28 303 GLU A C 1
ATOM 2348 O O . GLU A 1 303 ? 43.334 11.551 -22.469 1.00 58.28 303 GLU A O 1
ATOM 2353 N N . GLU A 1 304 ? 41.690 10.076 -22.780 1.00 58.53 304 GLU A N 1
ATOM 2354 C CA . GLU A 1 304 ? 41.518 9.754 -21.358 1.00 58.53 304 GLU A CA 1
ATOM 2355 C C . GLU A 1 304 ? 42.629 8.813 -20.863 1.00 58.53 304 GLU A C 1
ATOM 2357 O O . GLU A 1 304 ? 43.102 8.935 -19.727 1.00 58.53 304 GLU A O 1
ATOM 2362 N N . TRP A 1 305 ? 43.123 7.926 -21.737 1.00 63.28 305 TRP A N 1
ATOM 2363 C CA . TRP A 1 305 ? 44.331 7.133 -21.487 1.00 63.28 305 TRP A CA 1
ATOM 2364 C C . TRP A 1 305 ? 45.579 8.005 -21.322 1.00 63.28 305 TRP A C 1
ATOM 2366 O O . TRP A 1 305 ? 46.417 7.711 -20.463 1.00 63.28 305 TRP A O 1
ATOM 2376 N N . GLU A 1 306 ? 45.707 9.091 -22.088 1.00 58.69 306 GLU A N 1
ATOM 2377 C CA . GLU A 1 306 ? 46.804 10.050 -21.927 1.00 58.69 306 GLU A CA 1
ATOM 2378 C C . GLU A 1 306 ? 46.752 10.763 -20.567 1.00 58.69 306 GLU A C 1
ATOM 2380 O O . GLU A 1 306 ? 47.795 10.955 -19.935 1.00 58.69 306 GLU A O 1
ATOM 2385 N N . GLY A 1 307 ? 45.556 11.078 -20.060 1.00 56.12 307 GLY A N 1
ATOM 2386 C CA . GLY A 1 307 ? 45.369 11.623 -18.711 1.00 56.12 307 GLY A CA 1
ATOM 2387 C C . GLY A 1 307 ? 45.796 10.652 -17.601 1.00 56.12 307 GLY A C 1
ATOM 2388 O O . GLY A 1 307 ? 46.455 11.048 -16.638 1.00 56.12 307 GLY A O 1
ATOM 2389 N N . VAL A 1 308 ? 45.502 9.356 -17.757 1.00 60.12 308 VAL A N 1
ATOM 2390 C CA . VAL A 1 308 ? 45.936 8.301 -16.819 1.00 60.12 308 VAL A CA 1
ATOM 2391 C C . VAL A 1 308 ? 47.450 8.068 -16.891 1.00 60.12 308 VAL A C 1
ATOM 2393 O O . VAL A 1 308 ? 48.094 7.867 -15.859 1.00 60.12 308 VAL A O 1
ATOM 2396 N N . ALA A 1 309 ? 48.050 8.163 -18.081 1.00 57.09 309 ALA A N 1
ATOM 2397 C CA . ALA A 1 309 ? 49.499 8.071 -18.261 1.00 57.09 309 ALA A CA 1
ATOM 2398 C C . ALA A 1 309 ? 50.256 9.226 -17.575 1.00 57.09 309 ALA A C 1
ATOM 2400 O O . ALA A 1 309 ? 51.364 9.024 -17.075 1.00 57.09 309 ALA A O 1
ATOM 2401 N N . GLN A 1 310 ? 49.648 10.412 -17.489 1.00 56.06 310 GLN A N 1
ATOM 2402 C CA . GLN A 1 310 ? 50.206 11.581 -16.795 1.00 56.06 310 GLN A CA 1
ATOM 2403 C C . GLN A 1 310 ? 50.122 11.490 -15.260 1.00 56.06 310 GLN A C 1
ATOM 2405 O O . GLN A 1 310 ? 50.870 12.181 -14.570 1.00 56.06 310 GLN A O 1
ATOM 2410 N N . LEU A 1 311 ? 49.255 10.627 -14.719 1.00 55.28 311 LEU A N 1
ATOM 2411 C CA . LEU A 1 311 ? 49.115 10.371 -13.276 1.00 55.28 311 LEU A CA 1
ATOM 2412 C C . LEU A 1 311 ? 50.086 9.299 -12.747 1.00 55.28 311 LEU A C 1
ATOM 2414 O O . LEU A 1 311 ? 50.179 9.092 -11.534 1.00 55.28 311 LEU A O 1
ATOM 2418 N N . GLY A 1 312 ? 50.828 8.623 -13.631 1.00 50.22 312 GLY A N 1
ATOM 2419 C CA . GLY A 1 312 ? 51.957 7.778 -13.245 1.00 50.22 312 GLY A CA 1
ATOM 2420 C C . GLY A 1 312 ? 53.084 8.603 -12.603 1.00 50.22 312 GLY A C 1
ATOM 2421 O O . GLY A 1 312 ? 53.183 9.806 -12.848 1.00 50.22 312 GLY A O 1
ATOM 2422 N N . PRO A 1 313 ? 53.951 8.000 -11.765 1.00 46.09 313 PRO A N 1
ATOM 2423 C CA . PRO A 1 313 ? 55.023 8.731 -11.100 1.00 46.09 313 PRO A CA 1
ATOM 2424 C C . PRO A 1 313 ? 55.887 9.440 -12.145 1.00 46.09 313 PRO A C 1
ATOM 2426 O O . PRO A 1 313 ? 56.528 8.791 -12.972 1.00 46.09 313 PRO A O 1
ATOM 2429 N N . SER A 1 314 ? 55.866 10.776 -12.098 1.00 41.50 314 SER A N 1
ATOM 2430 C CA . SER A 1 314 ? 56.647 11.662 -12.957 1.00 41.50 314 SER A CA 1
ATOM 2431 C C . SER A 1 314 ? 58.096 11.183 -12.995 1.00 41.50 314 SER A C 1
ATOM 2433 O O . SER A 1 314 ? 58.817 11.248 -11.995 1.00 41.50 314 SER A O 1
ATOM 2435 N N . ALA A 1 315 ? 58.514 10.647 -14.143 1.00 46.25 315 ALA A N 1
ATOM 2436 C CA . ALA A 1 315 ? 59.909 10.348 -14.397 1.00 46.25 315 ALA A CA 1
ATOM 2437 C C . ALA A 1 315 ? 60.651 11.687 -14.436 1.00 46.25 315 ALA A C 1
ATOM 2439 O O . ALA A 1 315 ? 60.660 12.389 -15.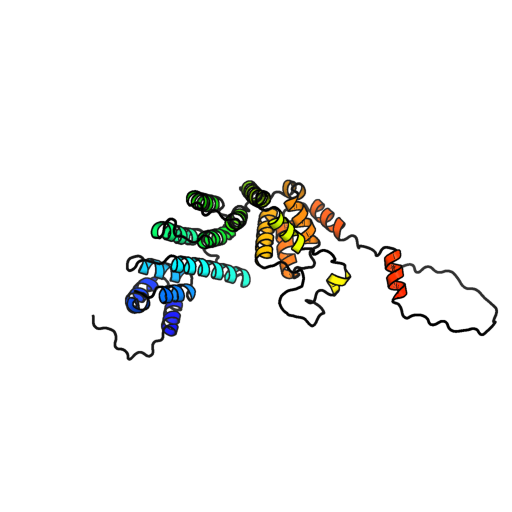447 1.00 46.25 315 ALA A O 1
ATOM 2440 N N . ALA A 1 316 ? 61.228 12.062 -13.294 1.00 36.72 316 ALA A N 1
ATOM 2441 C CA . ALA A 1 316 ? 62.083 13.228 -13.176 1.00 36.72 316 ALA A CA 1
ATOM 2442 C C . ALA A 1 316 ? 63.181 13.192 -14.262 1.00 36.72 316 ALA A C 1
ATOM 2444 O O . ALA A 1 316 ? 63.747 12.125 -14.532 1.00 36.72 316 ALA A O 1
ATOM 2445 N N . PRO A 1 317 ? 63.522 14.333 -14.885 1.00 44.00 317 PRO A N 1
ATOM 2446 C CA . PRO A 1 317 ? 64.525 14.372 -15.936 1.00 44.00 317 PRO A CA 1
ATOM 2447 C C . PRO A 1 317 ? 65.919 14.201 -15.321 1.00 44.00 317 PRO A C 1
ATOM 2449 O O . PRO A 1 317 ? 66.503 15.145 -14.790 1.00 44.00 317 PRO A O 1
ATOM 2452 N N . ALA A 1 318 ? 66.471 12.989 -15.394 1.00 36.19 318 ALA A N 1
ATOM 2453 C CA . ALA A 1 318 ? 67.868 12.746 -15.062 1.00 36.19 318 ALA A CA 1
ATOM 2454 C C . ALA A 1 318 ? 68.762 13.187 -16.230 1.00 36.19 318 ALA A C 1
ATOM 2456 O O . ALA A 1 318 ? 68.721 12.671 -17.347 1.00 36.19 318 ALA A O 1
ATOM 2457 N N . THR A 1 319 ? 69.562 14.198 -15.939 1.00 35.44 319 THR A N 1
ATOM 2458 C CA . THR A 1 319 ? 70.584 14.822 -16.765 1.00 35.44 319 THR A CA 1
ATOM 2459 C C . THR A 1 319 ? 71.691 13.852 -17.212 1.00 35.44 319 THR A C 1
ATOM 2461 O O . THR A 1 319 ? 72.166 13.011 -16.460 1.00 35.44 319 THR A O 1
ATOM 2464 N N . LYS A 1 320 ? 72.113 14.034 -18.473 1.00 38.88 320 LYS A N 1
ATOM 2465 C CA . LYS A 1 320 ? 73.375 13.645 -19.143 1.00 38.88 320 LYS A CA 1
ATOM 2466 C C . LYS A 1 320 ? 74.426 12.859 -18.326 1.00 38.88 320 LYS A C 1
ATOM 2468 O O . LYS A 1 320 ? 75.100 13.451 -17.492 1.00 38.88 320 LYS A O 1
ATOM 2473 N N . ALA A 1 321 ? 74.755 11.645 -18.783 1.00 31.80 321 ALA A N 1
ATOM 2474 C CA . ALA A 1 321 ? 76.136 11.167 -18.989 1.00 31.80 321 ALA A CA 1
ATOM 2475 C C . ALA A 1 321 ? 76.152 9.784 -19.674 1.00 31.80 321 ALA A C 1
ATOM 2477 O O . ALA A 1 321 ? 75.357 8.921 -19.328 1.00 31.80 321 ALA A O 1
ATOM 2478 N N . GLY A 1 322 ? 77.108 9.544 -20.583 1.00 31.05 322 GLY A N 1
ATOM 2479 C CA . GLY A 1 322 ? 77.587 8.179 -20.862 1.00 31.05 322 GLY A CA 1
ATOM 2480 C C . GLY A 1 322 ? 77.335 7.616 -22.261 1.00 31.05 322 GLY A C 1
ATOM 2481 O O . GLY A 1 322 ? 76.377 6.903 -22.514 1.00 31.05 322 GLY A O 1
ATOM 2482 N N . LYS A 1 323 ? 78.281 7.886 -23.156 1.00 33.31 323 LYS A N 1
ATOM 2483 C CA . LYS A 1 323 ? 78.465 7.329 -24.502 1.00 33.31 323 LYS A CA 1
ATOM 2484 C C . LYS A 1 323 ? 78.858 5.838 -24.428 1.00 33.31 323 LYS A C 1
ATOM 2486 O O . LYS A 1 323 ? 79.854 5.524 -23.787 1.00 33.31 323 LYS A O 1
ATOM 2491 N N . GLY A 1 324 ? 78.159 4.947 -25.139 1.00 29.97 324 GLY A N 1
ATOM 2492 C CA . GLY A 1 324 ? 78.545 3.533 -25.285 1.00 29.97 324 GLY A CA 1
ATOM 2493 C C . GLY A 1 324 ? 77.769 2.822 -26.399 1.00 29.97 324 GLY A C 1
ATOM 2494 O O . GLY A 1 324 ? 76.548 2.784 -26.378 1.00 29.97 324 GLY A O 1
ATOM 2495 N N . ARG A 1 325 ? 78.491 2.323 -27.406 1.00 30.14 325 ARG A N 1
ATOM 2496 C CA . ARG A 1 325 ? 78.005 1.657 -28.629 1.00 30.14 325 ARG A CA 1
ATOM 2497 C C . ARG A 1 325 ? 77.417 0.262 -28.361 1.00 30.14 325 ARG A C 1
ATOM 2499 O O . ARG A 1 325 ? 78.021 -0.488 -27.607 1.00 30.14 325 ARG A O 1
ATOM 2506 N N . GLY A 1 326 ? 76.443 -0.128 -29.191 1.00 29.30 326 GLY A N 1
ATOM 2507 C CA . GLY A 1 326 ? 76.453 -1.440 -29.859 1.00 29.30 326 GLY A CA 1
ATOM 2508 C C . GLY A 1 326 ? 75.383 -2.468 -29.463 1.00 29.30 326 GLY A C 1
ATOM 2509 O O . GLY A 1 326 ? 75.263 -2.829 -28.306 1.00 29.30 326 GLY A O 1
ATOM 2510 N N . GLU A 1 327 ? 74.720 -2.989 -30.504 1.00 30.06 327 GLU A N 1
ATOM 2511 C CA . GLU A 1 327 ? 74.031 -4.293 -30.609 1.00 30.06 327 GLU A CA 1
ATOM 2512 C C . GLU A 1 327 ? 72.592 -4.484 -30.080 1.00 30.06 327 GLU A C 1
ATOM 2514 O O . GLU A 1 327 ? 72.318 -4.888 -28.959 1.00 30.06 327 GLU A O 1
ATOM 2519 N N . GLY A 1 328 ? 71.667 -4.269 -31.026 1.00 32.19 328 GLY A N 1
ATOM 2520 C CA . GLY A 1 328 ? 70.501 -5.082 -31.395 1.00 32.19 328 GLY A CA 1
ATOM 2521 C C . GLY A 1 328 ? 69.819 -6.020 -30.394 1.00 32.19 328 GLY A C 1
ATOM 2522 O O . GLY A 1 328 ? 70.391 -7.014 -29.968 1.00 32.19 328 GLY A O 1
ATOM 2523 N N . ARG A 1 329 ? 68.492 -5.856 -30.262 1.00 30.84 329 ARG A N 1
ATOM 2524 C CA . ARG A 1 329 ? 67.522 -6.969 -30.304 1.00 30.84 329 ARG A CA 1
ATOM 2525 C C . ARG A 1 329 ? 66.070 -6.479 -30.393 1.00 30.84 329 ARG A C 1
ATOM 2527 O O . ARG A 1 329 ? 65.569 -5.805 -29.511 1.00 30.84 329 ARG A O 1
ATOM 2534 N N . ARG A 1 330 ? 65.429 -6.900 -31.489 1.00 33.16 330 ARG A N 1
ATOM 2535 C CA . ARG A 1 330 ? 64.039 -7.376 -31.638 1.00 33.16 330 ARG A CA 1
ATOM 2536 C C . ARG A 1 330 ? 62.909 -6.621 -30.917 1.00 33.16 330 ARG A C 1
ATOM 2538 O O . ARG A 1 330 ? 62.602 -6.868 -29.758 1.00 33.16 330 ARG A O 1
ATOM 2545 N N . SER A 1 331 ? 62.165 -5.884 -31.745 1.00 42.34 331 SER A N 1
ATOM 2546 C CA . SER A 1 331 ? 60.698 -5.800 -31.727 1.00 42.34 331 SER A CA 1
ATOM 2547 C C . SER A 1 331 ? 60.053 -7.103 -31.236 1.00 42.34 331 SER A C 1
ATOM 2549 O O . SER A 1 331 ? 60.201 -8.150 -31.869 1.00 42.34 331 SER A O 1
ATOM 2551 N N . THR A 1 332 ? 59.322 -7.026 -30.125 1.00 34.81 332 THR A N 1
ATOM 2552 C CA . THR A 1 332 ? 58.275 -7.991 -29.777 1.00 34.81 332 THR A CA 1
ATOM 2553 C C . THR A 1 332 ? 57.099 -7.233 -29.172 1.00 34.81 332 THR A C 1
ATOM 2555 O O . THR A 1 332 ? 57.185 -6.668 -28.088 1.00 34.81 332 THR A O 1
ATOM 2558 N N . ARG A 1 333 ? 55.995 -7.196 -29.927 1.00 35.00 333 ARG A N 1
ATOM 2559 C CA . ARG A 1 333 ? 54.658 -6.872 -29.419 1.00 35.00 333 ARG A CA 1
ATOM 2560 C C . ARG A 1 333 ? 54.282 -7.890 -28.330 1.00 35.00 333 ARG A C 1
ATOM 2562 O O . ARG A 1 333 ? 54.544 -9.077 -28.545 1.00 35.00 333 ARG A O 1
ATOM 2569 N N . PRO A 1 334 ? 53.615 -7.499 -27.235 1.00 34.06 334 PRO A N 1
ATOM 2570 C CA . PRO A 1 334 ? 53.016 -8.470 -26.335 1.00 34.06 334 PRO A CA 1
ATOM 2571 C C . PRO A 1 334 ? 51.763 -9.056 -27.001 1.00 34.06 334 PRO A C 1
ATOM 2573 O O . PRO A 1 334 ? 50.785 -8.361 -27.272 1.00 34.06 334 PRO A O 1
ATOM 2576 N N . ARG A 1 335 ? 51.831 -10.351 -27.317 1.00 32.41 335 ARG A N 1
ATOM 2577 C CA . ARG A 1 335 ? 50.684 -11.182 -27.690 1.00 32.41 335 ARG A CA 1
ATOM 2578 C C . ARG A 1 335 ? 50.035 -11.626 -26.380 1.00 32.41 335 ARG A C 1
ATOM 2580 O O . ARG A 1 335 ? 50.668 -12.353 -25.621 1.00 32.41 335 ARG A O 1
ATOM 2587 N N . TRP A 1 336 ? 48.822 -11.159 -26.116 1.00 38.94 336 TRP A N 1
ATOM 2588 C CA . TRP A 1 336 ? 48.001 -11.675 -25.026 1.00 38.94 336 TRP A CA 1
ATOM 2589 C C . TRP A 1 336 ? 47.464 -13.049 -25.444 1.00 38.94 336 TRP A C 1
ATOM 2591 O O . TRP A 1 336 ? 47.032 -13.218 -26.589 1.00 38.94 336 TRP A O 1
ATOM 2601 N N . ALA A 1 337 ? 47.581 -14.018 -24.540 1.00 38.78 337 ALA A N 1
ATOM 2602 C CA . ALA A 1 337 ? 46.942 -15.327 -24.595 1.00 38.78 337 ALA A CA 1
ATOM 2603 C C . ALA A 1 337 ? 45.925 -15.401 -23.459 1.00 38.78 337 ALA A C 1
ATOM 2605 O O . ALA A 1 337 ? 46.238 -14.825 -22.388 1.00 38.78 337 ALA A O 1
#

Organism: NCBI:txid28005